Protein AF-A0A7C2A3A9-F1 (afdb_monomer)

Foldseek 3Di:
DVLVVVLVVLLVLLCVLLDAADPVLLPDQLLCVLVVNCPSPVVLSVLSPPPVLNVLSVQLNVLVVQLVVLVVVLVVLLVLLLVLLLLLLLLVLLLVLCVVLPPDDDPVCVVSNVVSNVSNVVSLVSSLVSLCCCQVVVSLVSSLVSVLSNLVSVLVSLLVSLCCCCVVPLPCLSSLSNSLSNCCRNPLVSLLVVLQVLLVVLVVVLVVLVVLLVVLVVLLCCLVVVCVVCVVPPVSCPSSNSSNSNSVSSNVSSVSSCQQSVSVVSSVLSVVLSVQSVVLVVCSVVLSSCSSVSVSVSSSVSSVSNSVSVVVVSVVSVVSSVSNSVVSVVVSVVSVVVVVVDDPD

Nearest PDB structures (foldseek):
  6v9z-assembly1_B  TM=2.449E-01  e=1.731E-01  Acetivibrio thermocellus ATCC 27405
  4ayw-assembly1_A-2  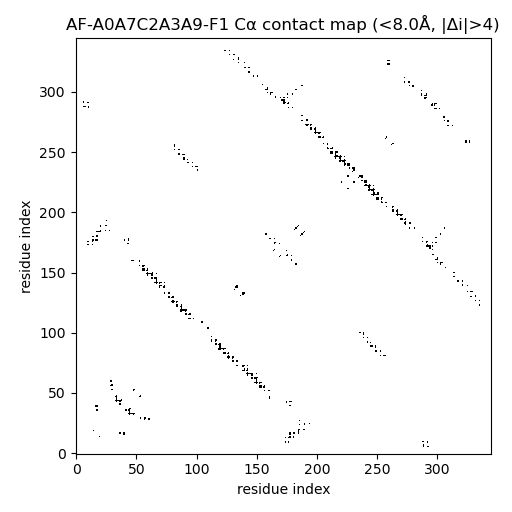TM=2.197E-01  e=5.396E-01  Homo sapiens
  6c0v-assembly1_A  TM=1.625E-01  e=9.858E+00  Homo sapiens

Mean predicted aligned error: 6.32 Å

Secondary structure (DSSP, 8-state):
-HHHHHHHHHHHHHHHHH----SSTTS--GGGHHHHTTTT-HHHHHHHT-HHHHHHHHHHHHHHHHHHHHHHHHHHHHHHHHHHHHHHHHHHHHHHHHHHS-SS--GGGGHHHHHHHHHHHHHHHHHHHHHHHHHHTTHHHHHHHHHHHHHHHHHHHHHHHHHHHHHH-TT-HHHHHHHHHHHIIIIIIHHHHHHHHHHHHHHHHHHHHHHHHHHHHHHHHHHHHHHHHHHHH-GGGGGGGHHHHHHHHHHHHHHHHHHHH-HHHHHHHHHHHHHHHHHHHHTHHHHHHHHHTT-HHHHHHHHHHHHHHHHHHHHHHHHHHHHHHHHHHHHHHHHHHHHH-----

Sequence (345 aa):
MNQETDHTALIKQAEEAIGFSTSSDYEIQPTKFAEHMATDAPTLSALLKNQALTETARRYERDDQRARDEQAQFKRLSSQATWAVFAATVSAASVALFSAGSKEVADGVQLIPLCLGIISLVGGAWAALVLNRLSGGRILERWMEARAAAESDRLGYFNRLVRLVNEEHPQDPQLQLLCLEFFRRYQLTIQQRYYEGRGEQHRHSFLKTIKLSSAAAFILALGSGGIAILGAFQADLLQYAVVGILGTALATVASRREELNQDERNSERYRRTANLLSHIRERHSEVQMAVATGEAAVLAQYVAAVHEQLSLEHRQWLSETEEMDETIKSLSASLKKIKQQKPRH

Structure (mmCIF, N/CA/C/O backbone):
data_AF-A0A7C2A3A9-F1
#
_entry.id   AF-A0A7C2A3A9-F1
#
loop_
_atom_site.group_PDB
_atom_site.id
_atom_site.type_symbol
_atom_site.label_atom_id
_atom_site.label_alt_id
_atom_site.label_comp_id
_atom_site.label_asym_id
_atom_site.label_entity_id
_atom_site.label_seq_id
_atom_site.pdbx_PDB_ins_code
_atom_site.Cartn_x
_atom_site.Cartn_y
_atom_site.Cartn_z
_atom_site.occupancy
_atom_site.B_iso_or_equiv
_atom_site.auth_seq_id
_atom_site.auth_comp_id
_atom_site.auth_asym_id
_atom_site.auth_atom_id
_atom_site.pdbx_PDB_model_num
ATOM 1 N N . MET A 1 1 ? -19.502 16.976 40.081 1.00 61.31 1 MET A N 1
ATOM 2 C CA . MET A 1 1 ? -18.108 16.790 40.543 1.00 61.31 1 MET A CA 1
ATOM 3 C C . MET A 1 1 ? -17.717 15.328 40.774 1.00 61.31 1 MET A C 1
ATOM 5 O O . MET A 1 1 ? -16.606 14.996 40.408 1.00 61.31 1 MET A O 1
ATOM 9 N N . ASN A 1 2 ? -18.572 14.435 41.305 1.00 66.81 2 ASN A N 1
ATOM 10 C CA . ASN A 1 2 ? -18.168 13.025 41.505 1.00 66.81 2 ASN A CA 1
ATOM 11 C C . ASN A 1 2 ? -18.217 12.144 40.237 1.00 66.81 2 ASN A C 1
ATOM 13 O O . ASN A 1 2 ? -17.369 11.276 40.104 1.00 66.81 2 ASN A O 1
ATOM 17 N N . GLN A 1 3 ? -19.149 12.372 39.301 1.00 69.69 3 GLN A N 1
ATOM 18 C CA . GLN A 1 3 ? -19.259 11.560 38.069 1.00 69.69 3 GLN A CA 1
ATOM 19 C C . GLN A 1 3 ? -18.156 11.866 37.042 1.00 69.69 3 GLN A C 1
ATOM 21 O O . GLN A 1 3 ? -17.595 10.962 36.444 1.00 69.69 3 GLN A O 1
ATOM 26 N N . GLU A 1 4 ? -17.777 13.132 36.876 1.00 71.38 4 GLU A N 1
ATOM 27 C CA . GLU A 1 4 ? -16.741 13.549 35.912 1.00 71.38 4 GLU A CA 1
ATOM 28 C C . GLU A 1 4 ? -15.344 12.991 36.252 1.00 71.38 4 GLU A C 1
ATOM 30 O O . GLU A 1 4 ? -14.582 12.586 35.369 1.00 71.38 4 GLU A O 1
ATOM 35 N N . THR A 1 5 ? -15.040 12.885 37.549 1.00 74.19 5 THR A N 1
ATOM 36 C CA . THR A 1 5 ? -13.821 12.236 38.054 1.00 74.19 5 THR A CA 1
ATOM 37 C C . THR A 1 5 ? -13.809 10.731 37.757 1.00 74.19 5 THR A C 1
ATOM 39 O O . THR A 1 5 ? -12.740 10.170 37.527 1.00 74.19 5 THR A O 1
ATOM 42 N N . ASP A 1 6 ? -14.981 10.091 37.713 1.00 88.56 6 ASP A N 1
ATOM 43 C CA . ASP A 1 6 ? -15.134 8.657 37.438 1.00 88.56 6 ASP A CA 1
ATOM 44 C C . ASP A 1 6 ? -14.876 8.342 35.952 1.00 88.56 6 ASP A C 1
ATOM 46 O O . ASP A 1 6 ? -14.046 7.497 35.622 1.00 88.56 6 ASP A O 1
ATOM 50 N N . HIS A 1 7 ? -15.459 9.123 35.032 1.00 95.00 7 HIS A N 1
ATOM 51 C CA . HIS A 1 7 ? -15.231 8.956 33.587 1.00 95.00 7 HIS A CA 1
ATOM 52 C C . HIS A 1 7 ? -13.758 9.132 33.192 1.00 95.00 7 HIS A C 1
ATOM 54 O O . HIS A 1 7 ? -13.220 8.350 32.409 1.00 95.00 7 HIS A O 1
ATOM 60 N N . THR A 1 8 ? -13.078 10.128 33.767 1.00 95.31 8 THR A N 1
ATOM 61 C CA . THR A 1 8 ? -11.650 10.369 33.498 1.00 95.31 8 THR A CA 1
ATOM 62 C C . THR A 1 8 ? -10.778 9.201 33.976 1.00 95.31 8 THR A C 1
ATOM 64 O O . THR A 1 8 ? -9.794 8.854 33.320 1.00 95.31 8 THR A O 1
ATOM 67 N N . ALA A 1 9 ? -11.139 8.567 35.097 1.00 96.25 9 ALA A N 1
ATOM 68 C CA . ALA A 1 9 ? -10.428 7.403 35.614 1.00 96.25 9 ALA A CA 1
ATOM 69 C C . ALA A 1 9 ? -10.590 6.176 34.701 1.00 96.25 9 ALA A C 1
ATOM 71 O O . ALA A 1 9 ? -9.592 5.516 34.409 1.00 96.25 9 ALA A O 1
ATOM 72 N N . LEU A 1 10 ? -11.804 5.920 34.193 1.00 96.56 10 LEU A N 1
ATOM 73 C CA . LEU A 1 10 ? -12.075 4.833 33.239 1.00 96.56 10 LEU A CA 1
ATOM 74 C C . LEU A 1 10 ? -11.260 4.992 31.947 1.00 96.56 10 LEU A C 1
ATOM 76 O O . LEU A 1 10 ? -10.611 4.047 31.495 1.00 96.56 10 LEU A O 1
ATOM 80 N N . ILE A 1 11 ? -11.242 6.208 31.383 1.00 97.88 11 ILE A N 1
ATOM 81 C CA . ILE A 1 11 ? -10.468 6.524 30.172 1.00 97.88 11 ILE A CA 1
ATOM 82 C C . ILE A 1 11 ? -8.986 6.231 30.405 1.00 97.88 11 ILE A C 1
ATOM 84 O O . ILE A 1 11 ? -8.383 5.465 29.653 1.00 97.88 11 ILE A O 1
ATOM 88 N N . LYS A 1 12 ? -8.415 6.776 31.484 1.00 97.50 12 LYS A N 1
ATOM 89 C CA . LYS A 1 12 ? -7.004 6.576 31.821 1.00 97.50 12 LYS A CA 1
ATOM 90 C C . LYS A 1 12 ? -6.668 5.097 32.032 1.00 97.50 12 LYS A C 1
ATOM 92 O O . LYS A 1 12 ? -5.640 4.630 31.554 1.00 97.50 12 LYS A O 1
ATOM 97 N N . GLN A 1 13 ? -7.541 4.346 32.703 1.00 97.31 13 GLN A N 1
ATOM 98 C CA . GLN A 1 13 ? -7.350 2.912 32.911 1.00 97.31 13 GLN A CA 1
ATOM 99 C C . GLN A 1 13 ? -7.324 2.144 31.583 1.00 97.31 13 GLN A C 1
ATOM 101 O O . GLN A 1 13 ? -6.490 1.257 31.408 1.00 97.31 13 GLN A O 1
ATOM 106 N N . ALA A 1 14 ? -8.212 2.473 30.641 1.00 97.88 14 ALA A N 1
ATOM 107 C CA . ALA A 1 14 ? -8.219 1.845 29.322 1.00 97.88 14 ALA A CA 1
ATOM 108 C C . ALA A 1 14 ? -6.962 2.197 28.505 1.00 97.88 14 ALA A C 1
ATOM 110 O O . ALA A 1 14 ? -6.382 1.320 27.860 1.00 97.88 14 ALA A O 1
ATOM 111 N N . GLU A 1 15 ? -6.509 3.452 28.565 1.00 97.62 15 GLU A N 1
ATOM 112 C CA . GLU A 1 15 ? -5.270 3.898 27.918 1.00 97.62 15 GLU A CA 1
ATOM 113 C C . GLU A 1 15 ? -4.041 3.171 28.468 1.00 97.62 15 GLU A C 1
ATOM 115 O O . GLU A 1 15 ? -3.197 2.723 27.694 1.00 97.62 15 GLU A O 1
ATOM 120 N N . GLU A 1 16 ? -3.945 3.026 29.791 1.00 97.25 16 GLU A N 1
ATOM 121 C CA . GLU A 1 16 ? -2.848 2.315 30.452 1.00 97.25 16 GLU A CA 1
ATOM 122 C C . GLU A 1 16 ? -2.870 0.817 30.129 1.00 97.25 16 GLU A C 1
ATOM 124 O O . GLU A 1 16 ? -1.825 0.250 29.812 1.00 97.25 16 GLU A O 1
ATOM 129 N N . ALA A 1 17 ? -4.054 0.196 30.129 1.00 97.44 17 ALA A N 1
ATOM 130 C CA . ALA A 1 17 ? -4.225 -1.225 29.831 1.00 97.44 17 ALA A CA 1
ATOM 131 C C . ALA A 1 17 ? -3.843 -1.586 28.386 1.00 97.44 17 ALA A C 1
ATOM 133 O O . ALA A 1 17 ? -3.235 -2.625 28.139 1.00 97.44 17 ALA A O 1
ATOM 134 N N . ILE A 1 18 ? -4.193 -0.743 27.408 1.00 97.62 18 ILE A N 1
ATOM 135 C CA . ILE A 1 18 ? -3.852 -0.993 25.999 1.00 97.62 18 ILE A CA 1
ATOM 136 C C . ILE A 1 18 ? -2.464 -0.456 25.643 1.00 97.62 18 ILE A C 1
ATOM 138 O O . ILE A 1 18 ? -1.780 -1.018 24.782 1.00 97.62 18 ILE A O 1
ATOM 142 N N . GLY A 1 19 ? -2.037 0.633 26.273 1.00 94.75 19 GLY A N 1
ATOM 143 C CA . GLY A 1 19 ? -0.743 1.265 26.078 1.00 94.75 19 GLY A CA 1
ATOM 144 C C . GLY A 1 19 ? -0.573 2.026 24.758 1.00 94.75 19 GLY A C 1
ATOM 145 O O . GLY A 1 19 ? -1.471 2.192 23.918 1.00 94.75 19 GLY A O 1
ATOM 146 N N . PHE A 1 20 ? 0.652 2.510 24.562 1.00 92.00 20 PHE A N 1
ATOM 147 C CA . PHE A 1 20 ? 1.047 3.247 23.367 1.00 92.00 20 PHE A CA 1
ATOM 148 C C . PHE A 1 20 ? 1.563 2.325 22.266 1.00 92.00 20 PHE A C 1
ATOM 150 O O . PHE A 1 20 ? 2.058 1.224 22.496 1.00 92.00 20 PHE A O 1
ATOM 157 N N . SER A 1 21 ? 1.474 2.822 21.037 1.00 88.00 21 SER A N 1
ATOM 158 C CA . SER A 1 21 ? 1.937 2.109 19.854 1.00 88.00 21 SER A CA 1
ATOM 159 C C . SER A 1 21 ? 3.462 1.962 19.834 1.00 88.00 21 SER A C 1
ATOM 161 O O . SER A 1 21 ? 4.176 2.972 19.851 1.00 88.00 21 SER A O 1
ATOM 163 N N . THR A 1 22 ? 3.953 0.734 19.704 1.00 89.06 22 THR A N 1
ATOM 164 C CA . THR A 1 22 ? 5.389 0.405 19.683 1.00 89.06 22 THR A CA 1
ATOM 165 C C . THR A 1 22 ? 5.949 0.341 18.258 1.00 89.06 22 THR A C 1
ATOM 167 O O . THR A 1 22 ? 5.217 0.543 17.284 1.00 89.06 22 THR A O 1
ATOM 170 N N . SER A 1 23 ? 7.256 0.101 18.113 1.00 81.88 23 SER A N 1
ATOM 171 C CA . SER A 1 23 ? 7.900 -0.094 16.808 1.00 81.88 23 SER A CA 1
ATOM 172 C C . SER A 1 23 ? 7.653 -1.474 16.202 1.00 81.88 23 SER A C 1
ATOM 174 O O . SER A 1 23 ? 7.856 -1.605 15.005 1.00 81.88 23 SER A O 1
ATOM 176 N N . SER A 1 24 ? 7.216 -2.477 16.974 1.00 82.88 24 SER A N 1
ATOM 177 C CA . SER A 1 24 ? 6.871 -3.818 16.476 1.00 82.88 24 SER A CA 1
ATOM 178 C C . SER A 1 24 ? 5.411 -3.942 16.045 1.00 82.88 24 SER A C 1
ATOM 180 O O . SER A 1 24 ? 5.060 -4.883 15.343 1.00 82.88 24 SER A O 1
ATOM 182 N N . ASP A 1 25 ? 4.566 -2.972 16.404 1.00 84.81 25 ASP A N 1
ATOM 183 C CA . ASP A 1 25 ? 3.131 -2.997 16.098 1.00 84.81 25 ASP A CA 1
ATOM 184 C C . ASP A 1 25 ? 2.838 -3.005 14.581 1.00 84.81 25 ASP A C 1
ATOM 186 O O . ASP A 1 25 ? 1.741 -3.371 14.181 1.00 84.81 25 ASP A O 1
ATOM 190 N N . TYR A 1 26 ? 3.795 -2.642 13.714 1.00 80.19 26 TYR A N 1
ATOM 191 C CA . TYR A 1 26 ? 3.602 -2.669 12.253 1.00 80.19 26 TYR A CA 1
ATOM 192 C C . TYR A 1 26 ? 3.312 -4.071 11.697 1.00 80.19 26 TYR A C 1
ATOM 194 O O . TYR A 1 26 ? 2.705 -4.192 10.630 1.00 80.19 26 TYR A O 1
ATOM 202 N N . GLU A 1 27 ? 3.734 -5.124 12.398 1.00 84.88 27 GLU A N 1
ATOM 203 C CA . GLU A 1 27 ? 3.415 -6.500 12.048 1.00 84.88 27 GLU A CA 1
ATOM 204 C C . GLU A 1 27 ? 2.108 -6.908 12.738 1.00 84.88 27 GLU A C 1
ATOM 206 O O . GLU A 1 27 ? 2.090 -7.521 13.804 1.00 84.88 27 GLU A O 1
ATOM 211 N N . ILE A 1 28 ? 0.984 -6.518 12.132 1.00 88.25 28 ILE A N 1
ATOM 212 C CA . ILE A 1 28 ? -0.350 -6.865 12.630 1.00 88.25 28 ILE A CA 1
ATOM 213 C C . ILE A 1 28 ? -0.516 -8.392 12.568 1.00 88.25 28 ILE A C 1
ATOM 215 O O . ILE A 1 28 ? -0.603 -8.960 11.482 1.00 88.25 28 ILE A O 1
ATOM 219 N N . GLN A 1 29 ? -0.596 -9.035 13.734 1.00 94.69 29 GLN A N 1
ATOM 220 C CA . GLN A 1 29 ? -0.853 -10.471 13.894 1.00 94.69 29 GLN A CA 1
ATOM 221 C C . GLN A 1 29 ? -2.059 -10.660 14.823 1.00 94.69 29 GLN A C 1
ATOM 223 O O . GLN A 1 29 ? -1.879 -10.878 16.029 1.00 94.69 29 GLN A O 1
ATOM 228 N N . PRO A 1 30 ? -3.303 -10.512 14.320 1.00 96.19 30 PRO A N 1
ATOM 229 C CA . PRO A 1 30 ? -4.466 -10.470 15.186 1.00 96.19 30 PRO A CA 1
ATOM 230 C C . PRO A 1 30 ? -4.725 -11.773 15.938 1.00 96.19 30 PRO A C 1
ATOM 232 O O . PRO A 1 30 ? -5.352 -11.749 16.995 1.00 96.19 30 PRO A O 1
ATOM 235 N N . THR A 1 31 ? -4.172 -12.894 15.467 1.00 97.56 31 THR A N 1
ATOM 236 C CA . THR A 1 31 ? -4.220 -14.175 16.186 1.00 97.56 31 THR A CA 1
ATOM 237 C C . THR A 1 31 ? -3.516 -14.134 17.544 1.00 97.56 31 THR A C 1
ATOM 239 O O . THR A 1 31 ? -3.873 -14.908 18.431 1.00 97.56 31 THR A O 1
ATOM 242 N N . LYS A 1 32 ? -2.567 -13.210 17.744 1.00 96.88 32 LYS A N 1
ATOM 243 C CA . LYS A 1 32 ? -1.818 -13.045 19.001 1.00 96.88 32 LYS A CA 1
ATOM 244 C C . LYS A 1 32 ? -2.396 -11.984 19.931 1.00 96.88 32 LYS A C 1
ATOM 246 O O . LYS A 1 32 ? -1.993 -11.901 21.088 1.00 96.88 32 LYS A O 1
ATOM 251 N N . PHE A 1 33 ? -3.351 -11.174 19.470 1.00 96.44 33 PHE A N 1
ATOM 252 C CA . PHE A 1 33 ? -3.873 -10.068 20.275 1.00 96.44 33 PHE A CA 1
ATOM 253 C C . PHE A 1 33 ? -4.519 -10.535 21.579 1.00 96.44 33 PHE A C 1
ATOM 255 O O . PHE A 1 33 ? -4.306 -9.912 22.613 1.00 96.44 33 PHE A O 1
ATOM 262 N N . ALA A 1 34 ? -5.243 -11.656 21.570 1.00 97.44 34 ALA A N 1
ATOM 263 C CA . ALA A 1 34 ? -5.824 -12.199 22.794 1.00 97.44 34 ALA A CA 1
ATOM 264 C C . ALA A 1 34 ? -4.758 -12.541 23.850 1.00 97.44 34 ALA A C 1
ATOM 266 O O . ALA A 1 34 ? -4.961 -12.268 25.031 1.00 97.44 34 ALA A O 1
ATOM 267 N N . GLU A 1 35 ? -3.628 -13.118 23.438 1.00 97.19 35 GLU A N 1
ATOM 268 C CA . GLU A 1 35 ? -2.514 -13.447 24.333 1.00 97.19 35 GLU A CA 1
ATOM 269 C C . GLU A 1 35 ? -1.845 -12.178 24.866 1.00 97.19 35 GLU A C 1
ATOM 271 O O . GLU A 1 35 ? -1.674 -12.041 26.074 1.00 97.19 35 GLU A O 1
ATOM 276 N N . HIS A 1 36 ? -1.565 -11.208 23.990 1.00 95.12 36 HIS A N 1
ATOM 277 C CA . HIS A 1 36 ? -0.959 -9.935 24.385 1.00 95.12 36 HIS A CA 1
ATOM 278 C C . HIS A 1 36 ? -1.819 -9.136 25.374 1.00 95.12 36 HIS A C 1
ATOM 280 O O . HIS A 1 36 ? -1.276 -8.412 26.197 1.00 95.12 36 HIS A O 1
ATOM 286 N N . MET A 1 37 ? -3.148 -9.254 25.299 1.00 96.75 37 MET A N 1
ATOM 287 C CA . MET A 1 37 ? -4.078 -8.530 26.176 1.00 96.75 37 MET A CA 1
ATOM 288 C C . MET A 1 37 ? -4.431 -9.302 27.460 1.00 96.75 37 MET A C 1
ATOM 290 O O . MET A 1 37 ? -5.213 -8.808 28.266 1.00 96.75 37 MET A O 1
ATOM 294 N N . ALA A 1 38 ? -3.919 -10.523 27.658 1.00 97.44 38 ALA A N 1
ATOM 295 C CA . ALA A 1 38 ? -4.384 -11.412 28.726 1.00 97.44 38 ALA A CA 1
ATOM 296 C C . ALA A 1 38 ? -4.139 -10.863 30.142 1.00 97.44 38 ALA A C 1
ATOM 298 O O . ALA A 1 38 ? -4.966 -11.085 31.025 1.00 97.44 38 ALA A O 1
ATOM 299 N N . THR A 1 39 ? -3.024 -10.158 30.344 1.00 97.19 39 THR A N 1
ATOM 300 C CA . THR A 1 39 ? -2.647 -9.587 31.646 1.00 97.19 39 THR A CA 1
ATOM 301 C C . THR A 1 39 ? -3.327 -8.244 31.887 1.00 97.19 39 THR A C 1
ATOM 303 O O . THR A 1 39 ? -3.944 -8.049 32.930 1.00 97.19 39 THR A O 1
ATOM 306 N N . ASP A 1 40 ? -3.242 -7.339 30.911 1.00 97.00 40 ASP A N 1
ATOM 307 C CA . ASP A 1 40 ? -3.583 -5.927 31.113 1.00 97.00 40 ASP A CA 1
ATOM 308 C C . ASP A 1 40 ? -5.059 -5.618 30.804 1.00 97.00 40 ASP A C 1
ATOM 310 O O . ASP A 1 40 ? -5.645 -4.712 31.393 1.00 97.00 40 ASP A O 1
ATOM 314 N N . ALA A 1 41 ? -5.697 -6.400 29.923 1.00 97.88 41 ALA A N 1
ATOM 315 C CA . ALA A 1 41 ? -7.095 -6.233 29.520 1.00 97.88 41 ALA A CA 1
ATOM 316 C C . ALA A 1 41 ? -7.818 -7.595 29.383 1.00 97.88 41 ALA A C 1
ATOM 318 O O . ALA A 1 41 ? -8.250 -7.971 28.286 1.00 97.88 41 ALA A O 1
ATOM 319 N N . PRO A 1 42 ? -7.981 -8.365 30.479 1.00 98.00 42 PRO A N 1
ATOM 320 C CA . PRO A 1 42 ? -8.471 -9.747 30.434 1.00 98.00 42 PRO A CA 1
ATOM 321 C C . PRO A 1 42 ? -9.893 -9.891 29.868 1.00 98.00 42 PRO A C 1
ATOM 323 O O . PRO A 1 42 ? -10.188 -10.881 29.197 1.00 98.00 42 PRO A O 1
ATOM 326 N N . THR A 1 43 ? -10.771 -8.907 30.088 1.00 97.88 43 THR A N 1
ATOM 327 C CA . THR A 1 43 ? -12.134 -8.888 29.526 1.00 97.88 43 THR A CA 1
ATOM 328 C C . THR A 1 43 ? -12.112 -8.752 28.005 1.00 97.88 43 THR A C 1
ATOM 330 O O . THR A 1 43 ? -12.755 -9.531 27.302 1.00 97.88 43 THR A O 1
ATOM 333 N N . LEU A 1 44 ? -11.293 -7.835 27.480 1.00 98.31 44 LEU A N 1
ATOM 334 C CA . LEU A 1 44 ? -11.062 -7.711 26.044 1.00 98.31 44 LEU A CA 1
ATOM 335 C C . LEU A 1 44 ? -10.389 -8.974 25.488 1.00 98.31 44 LEU A C 1
ATOM 337 O O . LEU A 1 44 ? -10.836 -9.501 24.476 1.00 98.31 44 LEU A O 1
ATOM 341 N N . SER A 1 45 ? -9.366 -9.512 26.161 1.00 98.25 45 SER A N 1
ATOM 342 C CA . SER A 1 45 ? -8.705 -10.770 25.776 1.00 98.25 45 SER A CA 1
ATOM 343 C C . SER A 1 45 ? -9.703 -11.920 25.609 1.00 98.25 45 SER A C 1
ATOM 345 O O . SER A 1 45 ? -9.632 -12.657 24.624 1.00 98.25 45 SER A O 1
ATOM 347 N N . ALA A 1 46 ? -10.664 -12.057 26.529 1.00 98.06 46 ALA A N 1
ATOM 348 C CA . ALA A 1 46 ? -11.716 -13.063 26.433 1.00 98.06 46 ALA A CA 1
ATOM 349 C C . ALA A 1 46 ? -12.590 -12.871 25.181 1.00 98.06 46 ALA A C 1
ATOM 351 O O . ALA A 1 46 ? -12.840 -13.846 24.471 1.00 98.06 46 ALA A O 1
ATOM 352 N N . LEU A 1 47 ? -12.976 -11.632 24.850 1.00 97.62 47 LEU A N 1
ATOM 353 C CA . LEU A 1 47 ? -13.702 -11.334 23.609 1.00 97.62 47 LEU A CA 1
ATOM 354 C C . LEU A 1 47 ? -12.877 -11.631 22.357 1.00 97.62 47 LEU A C 1
ATOM 356 O O . LEU A 1 47 ? -13.397 -12.197 21.398 1.00 97.62 47 LEU A O 1
ATOM 360 N N . LEU A 1 48 ? -11.584 -11.303 22.357 1.00 98.12 48 LEU A N 1
ATOM 361 C CA . LEU A 1 48 ? -10.693 -11.556 21.221 1.00 98.12 48 LEU A CA 1
ATOM 362 C C . LEU A 1 48 ? -10.530 -13.058 20.918 1.00 98.12 48 LEU A C 1
ATOM 364 O O . LEU A 1 48 ? -10.238 -13.421 19.779 1.00 98.12 48 LEU A O 1
ATOM 368 N N . LYS A 1 49 ? -10.785 -13.940 21.896 1.00 98.06 49 LYS A N 1
ATOM 369 C CA . LYS A 1 49 ? -10.836 -15.404 21.709 1.00 98.06 49 LYS A CA 1
ATOM 370 C C . LYS A 1 49 ? -12.120 -15.891 21.032 1.00 98.06 49 LYS A C 1
ATOM 372 O O . LYS A 1 49 ? -12.237 -17.086 20.763 1.00 98.06 49 LYS A O 1
ATOM 377 N N . ASN A 1 50 ? -13.077 -15.008 20.734 1.00 97.75 50 ASN A N 1
ATOM 378 C CA . ASN A 1 50 ? -14.266 -15.361 19.966 1.00 97.75 50 ASN A CA 1
ATOM 379 C C . ASN A 1 50 ? -13.856 -16.063 18.660 1.00 97.75 50 ASN A C 1
ATOM 381 O O . ASN A 1 50 ? -13.008 -15.574 17.903 1.00 97.75 50 ASN A O 1
ATOM 385 N N . GLN A 1 51 ? -14.468 -17.217 18.385 1.00 97.50 51 GLN A N 1
ATOM 386 C CA . GLN A 1 51 ? -14.097 -18.056 17.243 1.00 97.50 51 GLN A CA 1
ATOM 387 C C . GLN A 1 51 ? -14.204 -17.292 15.919 1.00 97.50 51 GLN A C 1
ATOM 389 O O . GLN A 1 51 ? -13.355 -17.436 15.045 1.00 97.50 51 GLN A O 1
ATOM 394 N N . ALA A 1 52 ? -15.211 -16.434 15.770 1.00 95.31 52 ALA A N 1
ATOM 395 C CA . ALA A 1 52 ? -15.426 -15.710 14.530 1.00 95.31 52 ALA A CA 1
ATOM 396 C C . ALA A 1 52 ? -14.401 -14.582 14.308 1.00 95.31 52 ALA A C 1
ATOM 398 O O . ALA A 1 52 ? -14.030 -14.309 13.161 1.00 95.31 52 ALA A O 1
ATOM 399 N N . LEU A 1 53 ? -13.915 -13.950 15.385 1.00 97.50 53 LEU A N 1
ATOM 400 C CA . LEU A 1 53 ? -12.771 -13.032 15.327 1.00 97.50 53 LEU A CA 1
ATOM 401 C C . LEU A 1 53 ? -11.483 -13.788 14.995 1.00 97.50 53 LEU A C 1
ATOM 403 O O . LEU A 1 53 ? -10.768 -13.384 14.082 1.00 97.50 53 LEU A O 1
ATOM 407 N N . THR A 1 54 ? -11.243 -14.923 15.655 1.00 98.06 54 THR A N 1
ATOM 408 C CA . THR A 1 54 ? -10.062 -15.773 15.427 1.00 98.06 54 THR A CA 1
ATOM 409 C C . THR A 1 54 ? -9.977 -16.261 13.979 1.00 98.06 54 THR A C 1
ATOM 411 O O . THR A 1 54 ? -8.922 -16.185 13.353 1.00 98.06 54 THR A O 1
ATOM 414 N N . GLU A 1 55 ? -11.088 -16.719 13.399 1.00 97.38 55 GLU A N 1
ATOM 415 C CA . GLU A 1 55 ? -11.113 -17.141 11.995 1.00 97.38 55 GLU A CA 1
ATOM 416 C C . GLU A 1 55 ? -10.892 -15.969 11.032 1.00 97.38 55 GLU A C 1
ATOM 418 O O . GLU A 1 55 ? -10.217 -16.123 10.017 1.00 97.38 55 GLU A O 1
ATOM 423 N N . THR A 1 56 ? -11.409 -14.780 11.350 1.00 96.69 56 THR A N 1
ATOM 424 C CA . THR A 1 56 ? -11.166 -13.577 10.536 1.00 96.69 56 THR A CA 1
ATOM 425 C C . THR A 1 56 ? -9.704 -13.131 10.619 1.00 96.69 56 THR A C 1
ATOM 427 O O . THR A 1 56 ? -9.106 -12.824 9.593 1.00 96.69 56 THR A O 1
ATOM 430 N N . ALA A 1 57 ? -9.095 -13.203 11.805 1.00 97.81 57 ALA A N 1
ATOM 431 C CA . ALA A 1 57 ? -7.671 -12.957 12.015 1.00 97.81 57 ALA A CA 1
ATOM 432 C C . ALA A 1 57 ? -6.788 -13.897 11.179 1.00 97.81 57 ALA A C 1
ATOM 434 O O . ALA A 1 57 ? -5.878 -13.443 10.490 1.00 97.81 57 ALA A O 1
ATOM 435 N N . ARG A 1 58 ? -7.089 -15.203 11.185 1.00 98.31 58 ARG A N 1
ATOM 436 C CA . ARG A 1 58 ? -6.351 -16.205 10.396 1.00 98.31 58 ARG A CA 1
ATOM 437 C C . ARG A 1 58 ? -6.455 -15.960 8.894 1.00 98.31 58 ARG A C 1
ATOM 439 O O . ARG A 1 58 ? -5.462 -16.117 8.185 1.00 98.31 58 ARG A O 1
ATOM 446 N N . ARG A 1 59 ? -7.646 -15.601 8.394 1.00 97.62 59 ARG A N 1
ATOM 447 C CA . ARG A 1 59 ? -7.812 -15.263 6.972 1.00 97.62 59 ARG A CA 1
ATOM 448 C C . ARG A 1 59 ? -7.014 -14.017 6.603 1.00 97.62 59 ARG A C 1
ATOM 450 O O . ARG A 1 59 ? -6.244 -14.089 5.652 1.00 97.62 59 ARG A O 1
ATOM 457 N N . TYR A 1 60 ? -7.104 -12.960 7.416 1.00 97.44 60 TYR A N 1
ATOM 458 C CA . TYR A 1 60 ? -6.301 -11.751 7.245 1.00 97.44 60 TYR A CA 1
ATOM 459 C C . TYR A 1 60 ? -4.803 -12.063 7.142 1.00 97.44 60 TYR A C 1
ATOM 461 O O . TYR A 1 60 ? -4.172 -11.672 6.166 1.00 97.44 60 TYR A O 1
ATOM 469 N N . GLU A 1 61 ? -4.230 -12.789 8.107 1.00 97.75 61 GLU A N 1
ATOM 470 C CA . GLU A 1 61 ? -2.787 -13.072 8.131 1.00 97.75 61 GLU A CA 1
ATOM 471 C C . GLU A 1 61 ? -2.334 -13.880 6.907 1.00 97.75 61 GLU A C 1
ATOM 473 O O . GLU A 1 61 ? -1.298 -13.584 6.307 1.00 97.75 61 GLU A O 1
ATOM 478 N N . ARG A 1 62 ? -3.131 -14.873 6.492 1.00 97.75 62 ARG A N 1
ATOM 479 C CA . ARG A 1 62 ? -2.859 -15.664 5.286 1.00 97.75 62 ARG A CA 1
ATOM 480 C C . ARG A 1 62 ? -2.909 -14.802 4.025 1.00 97.75 62 ARG A C 1
ATOM 482 O O . ARG A 1 62 ? -2.032 -14.919 3.167 1.00 97.75 62 ARG A O 1
ATOM 489 N N . ASP A 1 63 ? -3.937 -13.972 3.892 1.00 96.38 63 ASP A N 1
ATOM 490 C CA . ASP A 1 63 ? -4.160 -13.186 2.683 1.00 96.38 63 ASP A CA 1
ATOM 491 C C . ASP A 1 63 ? -3.177 -12.000 2.606 1.00 96.38 63 ASP A C 1
ATOM 493 O O . ASP A 1 63 ? -2.691 -11.687 1.519 1.00 96.38 63 ASP A O 1
ATOM 497 N N . ASP A 1 64 ? -2.764 -11.424 3.744 1.00 96.69 64 ASP A N 1
ATOM 498 C CA . ASP A 1 64 ? -1.688 -10.422 3.807 1.00 96.69 64 ASP A CA 1
ATOM 499 C C . ASP A 1 64 ? -0.335 -11.029 3.415 1.00 96.69 64 ASP A C 1
ATOM 501 O O . ASP A 1 64 ? 0.391 -10.443 2.608 1.00 96.69 64 ASP A O 1
ATOM 505 N N . GLN A 1 65 ? -0.014 -12.236 3.897 1.00 96.62 65 GLN A N 1
ATOM 506 C CA . GLN A 1 65 ? 1.202 -12.936 3.481 1.00 96.62 65 GLN A CA 1
ATOM 507 C C . GLN A 1 65 ? 1.201 -13.199 1.968 1.00 96.62 65 GLN A C 1
ATOM 509 O O . GLN A 1 65 ? 2.172 -12.873 1.280 1.00 96.62 65 GLN A O 1
ATOM 514 N N . ARG A 1 66 ? 0.082 -13.693 1.422 1.00 97.31 66 ARG A N 1
ATOM 515 C CA . ARG A 1 66 ? -0.080 -13.887 -0.025 1.00 97.31 66 ARG A CA 1
ATOM 516 C C . ARG A 1 66 ? 0.096 -12.577 -0.798 1.00 97.31 66 ARG A C 1
ATOM 518 O O . ARG A 1 66 ? 0.766 -12.565 -1.831 1.00 97.31 66 ARG A O 1
ATOM 525 N N . ALA A 1 67 ? -0.466 -11.474 -0.305 1.00 95.50 67 ALA A N 1
ATOM 526 C CA . ALA A 1 67 ? -0.319 -10.163 -0.928 1.00 95.50 67 ALA A CA 1
ATOM 527 C C . ALA A 1 67 ? 1.148 -9.702 -0.957 1.00 95.50 67 ALA A C 1
ATOM 529 O O . ALA A 1 67 ? 1.596 -9.167 -1.973 1.00 95.50 67 ALA A O 1
ATOM 530 N N . ARG A 1 68 ? 1.916 -9.934 0.117 1.00 95.56 68 ARG A N 1
ATOM 531 C CA . ARG A 1 68 ? 3.357 -9.619 0.170 1.00 95.56 68 ARG A CA 1
ATOM 532 C C . ARG A 1 68 ? 4.161 -10.452 -0.827 1.00 95.56 68 ARG A C 1
ATOM 534 O O . ARG A 1 68 ? 5.018 -9.901 -1.523 1.00 95.56 68 ARG A O 1
ATOM 541 N N . ASP A 1 69 ? 3.867 -11.744 -0.931 1.00 96.62 69 ASP A N 1
ATOM 542 C CA . ASP A 1 69 ? 4.565 -12.656 -1.841 1.00 96.62 69 ASP A CA 1
ATOM 543 C C . ASP A 1 69 ? 4.321 -12.289 -3.315 1.00 96.62 69 ASP A C 1
ATOM 545 O O . ASP A 1 69 ? 5.271 -12.164 -4.099 1.00 96.62 69 ASP A O 1
ATOM 549 N N . GLU A 1 70 ? 3.064 -12.030 -3.690 1.00 95.81 70 GLU A N 1
ATOM 550 C CA . GLU A 1 70 ? 2.702 -11.592 -5.046 1.00 95.81 70 GLU A CA 1
ATOM 551 C C . GLU A 1 70 ? 3.271 -10.194 -5.354 1.00 95.81 70 GLU A C 1
ATOM 553 O O . GLU A 1 70 ? 3.799 -9.967 -6.447 1.00 95.81 70 GLU A O 1
ATOM 558 N N . GLN A 1 71 ? 3.286 -9.272 -4.379 1.00 94.12 71 GLN A N 1
ATOM 559 C CA . GLN A 1 71 ? 3.938 -7.966 -4.534 1.00 94.12 71 GLN A CA 1
ATOM 560 C C . GLN A 1 71 ? 5.434 -8.107 -4.830 1.00 94.12 71 GLN A C 1
ATOM 562 O O . GLN A 1 71 ? 5.964 -7.450 -5.734 1.00 94.12 71 GLN A O 1
ATOM 567 N N . ALA A 1 72 ? 6.139 -8.926 -4.047 1.00 95.19 72 ALA A N 1
ATOM 568 C CA . ALA A 1 72 ? 7.569 -9.148 -4.213 1.00 95.19 72 ALA A CA 1
ATOM 569 C C . ALA A 1 72 ? 7.866 -9.767 -5.585 1.00 95.19 72 ALA A C 1
ATOM 571 O O . ALA A 1 72 ? 8.797 -9.340 -6.280 1.00 95.19 72 ALA A O 1
ATOM 572 N N . GLN A 1 73 ? 7.038 -10.726 -6.012 1.00 95.44 73 GLN A N 1
ATOM 573 C CA . GLN A 1 73 ? 7.133 -11.326 -7.336 1.00 95.44 73 GLN A CA 1
ATOM 574 C C . GLN A 1 73 ? 6.916 -10.288 -8.448 1.00 95.44 73 GLN A C 1
ATOM 576 O O . GLN A 1 73 ? 7.751 -10.207 -9.356 1.00 95.44 73 GLN A O 1
ATOM 581 N N . PHE A 1 74 ? 5.862 -9.471 -8.360 1.00 93.06 74 PHE A N 1
ATOM 582 C CA . PHE A 1 74 ? 5.563 -8.415 -9.330 1.00 93.06 74 PHE A CA 1
ATOM 583 C C . PHE A 1 74 ? 6.712 -7.408 -9.447 1.00 93.06 74 PHE A C 1
ATOM 585 O O . PHE A 1 74 ? 7.235 -7.195 -10.541 1.00 93.06 74 PHE A O 1
ATOM 592 N N . LYS A 1 75 ? 7.176 -6.842 -8.323 1.00 90.69 75 LYS A N 1
ATOM 593 C CA . LYS A 1 75 ? 8.262 -5.844 -8.306 1.00 90.69 75 LYS A CA 1
ATOM 594 C C . LYS A 1 75 ? 9.554 -6.386 -8.906 1.00 90.69 75 LYS A C 1
ATOM 596 O O . LYS A 1 75 ? 10.215 -5.696 -9.684 1.00 90.69 75 LYS A O 1
ATOM 601 N N . ARG A 1 76 ? 9.908 -7.633 -8.579 1.00 93.94 76 ARG A N 1
ATOM 602 C CA . ARG A 1 76 ? 11.101 -8.286 -9.129 1.00 93.94 76 ARG A CA 1
ATOM 603 C C . ARG A 1 76 ? 11.004 -8.434 -10.647 1.00 93.94 76 ARG A C 1
ATOM 605 O O . ARG A 1 76 ? 11.939 -8.054 -11.346 1.00 93.94 76 ARG A O 1
ATOM 612 N N . LEU A 1 77 ? 9.892 -8.966 -11.153 1.00 92.81 77 LEU A N 1
ATOM 613 C CA . LEU A 1 77 ? 9.700 -9.186 -12.589 1.00 92.81 77 LEU A CA 1
ATOM 614 C C . LEU A 1 77 ? 9.599 -7.861 -13.360 1.00 92.81 77 LEU A C 1
ATOM 616 O O . LEU A 1 77 ? 10.226 -7.713 -14.404 1.00 92.81 77 LEU A O 1
ATOM 620 N N . SER A 1 78 ? 8.886 -6.873 -12.822 1.00 88.94 78 SER A N 1
ATOM 621 C CA . SER A 1 78 ? 8.766 -5.536 -13.416 1.00 88.94 78 SER A CA 1
ATOM 622 C C . SER A 1 78 ? 10.128 -4.832 -13.540 1.00 88.94 78 SER A C 1
ATOM 624 O O . SER A 1 78 ? 10.487 -4.316 -14.604 1.00 88.94 78 SER A O 1
ATOM 626 N N . SER A 1 79 ? 10.958 -4.911 -12.492 1.00 88.44 79 SER A N 1
ATOM 627 C CA . SER A 1 79 ? 12.333 -4.395 -12.516 1.00 88.44 79 SER A CA 1
ATOM 628 C C . SER A 1 79 ? 13.202 -5.113 -13.556 1.00 88.44 79 SER A C 1
ATOM 630 O O . SER A 1 79 ? 13.883 -4.466 -14.353 1.00 88.44 79 SER A O 1
ATOM 632 N N . GLN A 1 80 ? 13.132 -6.449 -13.611 1.00 91.62 80 GLN A N 1
ATOM 633 C CA . GLN A 1 80 ? 13.860 -7.246 -14.605 1.00 91.62 80 GLN A CA 1
ATOM 634 C C . GLN A 1 80 ? 13.464 -6.884 -16.041 1.00 91.62 80 GLN A C 1
ATOM 636 O O . GLN A 1 80 ? 14.344 -6.719 -16.884 1.00 91.62 80 GLN A O 1
ATOM 641 N N . ALA A 1 81 ? 12.166 -6.725 -16.322 1.00 88.69 81 ALA A N 1
ATOM 642 C CA . ALA A 1 81 ? 11.682 -6.320 -17.639 1.00 88.69 81 ALA A CA 1
ATOM 643 C C . ALA A 1 81 ? 12.202 -4.929 -18.026 1.00 88.69 81 ALA A C 1
ATOM 645 O O . ALA A 1 81 ? 12.733 -4.758 -19.121 1.00 88.69 81 ALA A O 1
ATOM 646 N N . THR A 1 82 ? 12.113 -3.959 -17.114 1.00 85.69 82 THR A N 1
ATOM 647 C CA . THR A 1 82 ? 12.556 -2.576 -17.355 1.00 85.69 82 THR A CA 1
ATOM 648 C C . THR A 1 82 ? 14.037 -2.517 -17.734 1.00 85.69 82 THR A C 1
ATOM 650 O O . THR A 1 82 ? 14.399 -1.923 -18.751 1.00 85.69 82 THR A O 1
ATOM 653 N N . TRP A 1 83 ? 14.901 -3.186 -16.965 1.00 87.31 83 TRP A N 1
ATOM 654 C CA . TRP A 1 83 ? 16.341 -3.204 -17.239 1.00 87.31 83 TRP A CA 1
ATOM 655 C C . TRP A 1 83 ? 16.706 -3.976 -18.507 1.00 87.31 83 TRP A C 1
ATOM 657 O O . TRP A 1 83 ? 17.616 -3.571 -19.228 1.00 87.31 83 TRP A O 1
ATOM 667 N N . ALA A 1 84 ? 15.981 -5.050 -18.817 1.00 89.38 84 ALA A N 1
ATOM 668 C CA . ALA A 1 84 ? 16.196 -5.814 -20.039 1.00 89.38 84 ALA A CA 1
ATOM 669 C C . ALA A 1 84 ? 15.830 -5.008 -21.295 1.00 89.38 84 ALA A C 1
ATOM 671 O O . ALA A 1 84 ? 16.600 -4.992 -22.256 1.00 89.38 84 ALA A O 1
ATOM 672 N N . VAL A 1 85 ? 14.706 -4.279 -21.268 1.00 84.75 85 VAL A N 1
ATOM 673 C CA . VAL A 1 85 ? 14.309 -3.363 -22.353 1.00 84.75 85 VAL A CA 1
ATOM 674 C C . VAL A 1 85 ? 15.342 -2.254 -22.529 1.00 84.75 85 VAL A C 1
ATOM 676 O O . VAL A 1 85 ? 15.734 -1.960 -23.660 1.00 84.75 85 VAL A O 1
ATOM 679 N N . PHE A 1 86 ? 15.822 -1.669 -21.430 1.00 86.88 86 PHE A N 1
ATOM 680 C CA . PHE A 1 86 ? 16.869 -0.651 -21.474 1.00 86.88 86 PHE A CA 1
ATOM 681 C C . PHE A 1 86 ? 18.150 -1.177 -22.132 1.00 86.88 86 PHE A C 1
ATOM 683 O O . PHE A 1 86 ? 18.604 -0.612 -23.126 1.00 86.88 86 PHE A O 1
ATOM 690 N N . ALA A 1 87 ? 18.691 -2.293 -21.630 1.00 88.00 87 ALA A N 1
ATOM 691 C CA . ALA A 1 87 ? 19.911 -2.899 -22.160 1.00 88.00 87 ALA A CA 1
ATOM 692 C C . ALA A 1 87 ? 19.769 -3.260 -23.644 1.00 88.00 87 ALA A C 1
ATOM 694 O O . ALA A 1 87 ? 20.690 -3.028 -24.430 1.00 88.00 87 ALA A O 1
ATOM 695 N N . ALA A 1 88 ? 18.603 -3.774 -24.045 1.00 86.38 88 ALA A N 1
ATOM 696 C CA . ALA A 1 88 ? 18.343 -4.132 -25.429 1.00 86.38 88 ALA A CA 1
ATOM 697 C C . ALA A 1 88 ? 18.285 -2.915 -26.360 1.00 86.38 88 ALA A C 1
ATOM 699 O O . ALA A 1 88 ? 18.853 -2.956 -27.454 1.00 86.38 88 ALA A O 1
ATOM 700 N N . THR A 1 89 ? 17.639 -1.837 -25.905 1.00 83.94 89 THR A N 1
ATOM 701 C CA . THR A 1 89 ? 17.478 -0.581 -26.652 1.00 83.94 89 THR A CA 1
ATOM 702 C C . THR A 1 89 ? 18.816 0.123 -26.842 1.00 83.94 89 THR A C 1
ATOM 704 O O . THR A 1 89 ? 19.167 0.479 -27.964 1.00 83.94 89 THR A O 1
ATOM 707 N N . VAL A 1 90 ? 19.594 0.272 -25.764 1.00 87.19 90 VAL A N 1
ATOM 708 C CA . VAL A 1 90 ? 20.926 0.888 -25.821 1.00 87.19 90 VAL A CA 1
ATOM 709 C C . VAL A 1 90 ? 21.847 0.088 -26.737 1.00 87.19 90 VAL A C 1
ATOM 711 O O . VAL A 1 90 ? 22.491 0.660 -27.610 1.00 87.19 90 VAL A O 1
ATOM 714 N N . SER A 1 91 ? 21.852 -1.240 -26.604 1.00 86.88 91 SER A N 1
ATOM 715 C CA . SER A 1 91 ? 22.717 -2.095 -27.423 1.00 86.88 91 SER A CA 1
ATOM 716 C C . SER A 1 91 ? 22.329 -2.058 -28.906 1.00 86.88 91 SER A C 1
ATOM 718 O O . SER A 1 91 ? 23.208 -1.949 -29.756 1.00 86.88 91 SER A O 1
ATOM 720 N N . ALA A 1 92 ? 21.028 -2.075 -29.230 1.00 82.75 92 ALA A N 1
ATOM 721 C CA . ALA A 1 92 ? 20.541 -1.940 -30.609 1.00 82.75 92 ALA A CA 1
ATOM 722 C C . ALA A 1 92 ? 20.960 -0.605 -31.237 1.00 82.75 92 ALA A C 1
ATOM 724 O O . ALA A 1 92 ? 21.442 -0.571 -32.370 1.00 82.75 92 ALA A O 1
ATOM 725 N N . ALA A 1 93 ? 20.806 0.487 -30.485 1.00 82.62 93 ALA A N 1
ATOM 726 C CA . ALA A 1 93 ? 21.221 1.812 -30.916 1.00 82.62 93 ALA A CA 1
ATOM 727 C C . ALA A 1 93 ? 22.722 1.855 -31.216 1.00 82.62 93 ALA A C 1
ATOM 729 O O . ALA A 1 93 ? 23.123 2.296 -32.292 1.00 82.62 93 ALA A O 1
ATOM 730 N N . SER A 1 94 ? 23.547 1.336 -30.303 1.00 83.75 94 SER A N 1
ATOM 731 C CA . SER A 1 94 ? 24.995 1.273 -30.488 1.00 83.75 94 SER A CA 1
ATOM 732 C C . SER A 1 94 ? 25.385 0.477 -31.738 1.00 83.75 94 SER A C 1
ATOM 734 O O . SER A 1 94 ? 26.230 0.945 -32.495 1.00 83.75 94 SER A O 1
ATOM 736 N N . VAL A 1 95 ? 24.747 -0.668 -32.019 1.00 84.44 95 VAL A N 1
ATOM 737 C CA . VAL A 1 95 ? 24.999 -1.444 -33.254 1.00 84.44 95 VAL A CA 1
ATOM 738 C C . VAL A 1 95 ? 24.698 -0.631 -34.515 1.00 84.44 95 VAL A C 1
ATOM 740 O O . VAL A 1 95 ? 25.501 -0.638 -35.451 1.00 84.44 95 VAL A O 1
ATOM 743 N N . ALA A 1 96 ? 23.568 0.083 -34.551 1.00 78.25 96 ALA A N 1
ATOM 744 C CA . ALA A 1 96 ? 23.184 0.891 -35.711 1.00 78.25 96 ALA A CA 1
ATOM 745 C C . ALA A 1 96 ? 24.224 1.982 -36.016 1.00 78.25 96 ALA A C 1
ATOM 747 O O . ALA A 1 96 ? 24.556 2.231 -37.173 1.00 78.25 96 ALA A O 1
ATOM 748 N N . LEU A 1 97 ? 24.797 2.579 -34.973 1.00 75.44 97 LEU A N 1
ATOM 749 C CA . LEU A 1 97 ? 25.830 3.606 -35.095 1.00 75.44 97 LEU A CA 1
ATOM 750 C C . LEU A 1 97 ? 27.179 3.042 -35.522 1.00 75.44 97 LEU A C 1
ATOM 752 O O . LEU A 1 97 ? 27.802 3.596 -36.427 1.00 75.44 97 LEU A O 1
ATOM 756 N N . PHE A 1 98 ? 27.591 1.914 -34.934 1.00 78.12 98 PHE A N 1
ATOM 757 C CA . PHE A 1 98 ? 28.773 1.186 -35.394 1.00 78.12 98 PHE A CA 1
ATOM 758 C C . PHE A 1 98 ? 28.649 0.784 -36.860 1.00 78.12 98 PHE A C 1
ATOM 760 O O . PHE A 1 98 ? 29.658 0.747 -37.534 1.00 78.12 98 PHE A O 1
ATOM 767 N N . SER A 1 99 ? 27.447 0.518 -37.371 1.00 75.00 99 SER A N 1
ATOM 768 C CA . SER A 1 99 ? 27.250 0.180 -38.787 1.00 75.00 99 SER A CA 1
ATOM 769 C C . SER A 1 99 ? 27.289 1.412 -39.703 1.00 75.00 99 SER A C 1
ATOM 771 O O . SER A 1 99 ? 27.686 1.312 -40.860 1.00 75.00 99 SER A O 1
ATOM 773 N N . ALA A 1 100 ? 26.883 2.584 -39.202 1.00 71.25 100 ALA A N 1
ATOM 774 C CA . ALA A 1 100 ? 26.824 3.822 -39.979 1.00 71.25 100 ALA A CA 1
ATOM 775 C C . ALA A 1 100 ? 28.181 4.545 -40.099 1.00 71.25 100 ALA A C 1
ATOM 777 O O . ALA A 1 100 ? 28.449 5.176 -41.119 1.00 71.25 100 ALA A O 1
ATOM 778 N N . GLY A 1 101 ? 29.038 4.468 -39.073 1.00 67.62 101 GLY A N 1
ATOM 779 C CA . GLY A 1 101 ? 30.306 5.215 -39.005 1.00 67.62 101 GLY A CA 1
ATOM 780 C C . GLY A 1 101 ? 31.510 4.537 -39.667 1.00 67.62 101 GLY A C 1
ATOM 781 O O . GLY A 1 101 ? 32.628 5.034 -39.588 1.00 67.62 101 GLY A O 1
ATOM 782 N N . SER A 1 102 ? 31.324 3.374 -40.281 1.00 63.19 102 SER A N 1
ATOM 783 C CA . SER A 1 102 ? 32.392 2.387 -40.381 1.00 63.19 102 SER A CA 1
ATOM 784 C C . SER A 1 102 ? 32.704 2.058 -41.838 1.00 63.19 102 SER A C 1
ATOM 786 O O . SER A 1 102 ? 32.233 1.071 -42.398 1.00 63.19 102 SER A O 1
ATOM 788 N N . LYS A 1 103 ? 33.480 2.936 -42.480 1.00 62.78 103 LYS A N 1
ATOM 789 C CA . LYS A 1 103 ? 34.005 2.690 -43.833 1.00 62.78 103 LYS A CA 1
ATOM 790 C C . LYS A 1 103 ? 35.333 1.917 -43.827 1.00 62.78 103 LYS A C 1
ATOM 792 O O . LYS A 1 103 ? 35.653 1.296 -44.829 1.00 62.78 103 LYS A O 1
ATOM 797 N N . GLU A 1 104 ? 36.051 1.892 -42.701 1.00 61.09 104 GLU A N 1
ATOM 798 C 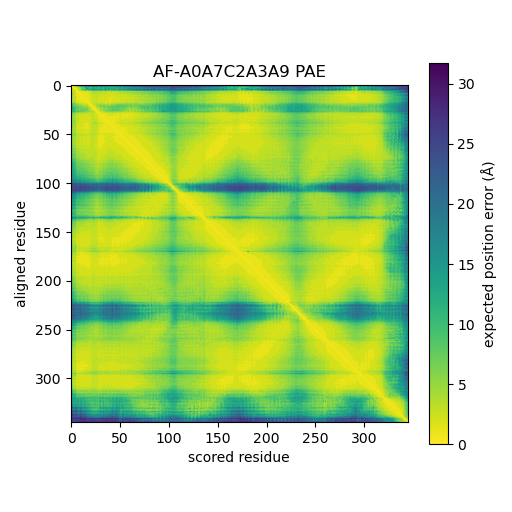CA . GLU A 1 104 ? 37.370 1.246 -42.550 1.00 61.09 104 GLU A CA 1
ATOM 799 C C . GLU A 1 104 ? 37.528 0.588 -41.166 1.00 61.09 104 GLU A C 1
ATOM 801 O O . GLU A 1 104 ? 38.381 0.950 -40.357 1.00 61.09 104 GLU A O 1
ATOM 806 N N . VAL A 1 105 ? 36.659 -0.364 -40.833 1.00 57.19 105 VAL A N 1
ATOM 807 C CA . VAL A 1 105 ? 36.776 -1.092 -39.561 1.00 57.19 105 VAL A CA 1
ATOM 808 C C . VAL A 1 105 ? 37.838 -2.168 -39.704 1.00 57.19 105 VAL A C 1
ATOM 810 O O . VAL A 1 105 ? 37.594 -3.182 -40.351 1.00 57.19 105 VAL A O 1
ATOM 813 N N . ALA A 1 106 ? 39.002 -1.962 -39.085 1.00 61.75 106 ALA A N 1
ATOM 814 C CA . ALA A 1 106 ? 40.007 -3.010 -38.930 1.00 61.75 106 ALA A CA 1
ATOM 815 C C . ALA A 1 106 ? 39.366 -4.279 -38.330 1.00 61.75 106 ALA A C 1
ATOM 817 O O . ALA A 1 106 ? 38.567 -4.180 -37.394 1.00 61.75 106 ALA A O 1
ATOM 818 N N . ASP A 1 107 ? 39.736 -5.460 -38.835 1.00 66.69 107 ASP A N 1
ATOM 819 C CA . ASP A 1 107 ? 39.076 -6.751 -38.556 1.00 66.69 107 ASP A CA 1
ATOM 820 C C . ASP A 1 107 ? 38.840 -7.055 -37.058 1.00 66.69 107 ASP A C 1
ATOM 822 O O . ASP A 1 107 ? 37.880 -7.736 -36.701 1.00 66.69 107 ASP A O 1
ATOM 826 N N . GLY A 1 108 ? 39.646 -6.492 -36.149 1.00 59.31 108 GLY A N 1
ATOM 827 C CA . GLY A 1 108 ? 39.487 -6.647 -34.696 1.00 59.31 108 GLY A CA 1
ATOM 828 C C . GLY A 1 108 ? 38.281 -5.926 -34.065 1.00 59.31 108 GLY A C 1
ATOM 829 O O . GLY A 1 108 ? 37.857 -6.298 -32.971 1.00 59.31 108 GLY A O 1
ATOM 830 N N . VAL A 1 109 ? 37.691 -4.922 -34.723 1.00 66.19 109 VAL A N 1
ATOM 831 C CA . VAL A 1 109 ? 36.586 -4.112 -34.165 1.00 66.19 109 VAL A CA 1
ATOM 832 C C . VAL A 1 109 ? 35.203 -4.730 -34.454 1.00 66.19 109 VAL A C 1
ATOM 834 O O . VAL A 1 109 ? 34.218 -4.342 -33.829 1.00 66.19 109 VAL A O 1
ATOM 837 N N . GLN A 1 110 ? 35.112 -5.773 -35.293 1.00 76.75 110 GLN A N 1
ATOM 838 C CA . GLN A 1 110 ? 33.854 -6.475 -35.615 1.00 76.75 110 GLN A CA 1
ATOM 839 C C . GLN A 1 110 ? 33.243 -7.251 -34.427 1.00 76.75 110 GLN A C 1
ATOM 841 O O . GLN A 1 110 ? 32.036 -7.504 -34.401 1.00 76.75 110 GLN A O 1
ATOM 846 N N . LEU A 1 111 ? 34.041 -7.588 -33.406 1.00 83.69 111 LEU A N 1
ATOM 847 C CA . LEU A 1 111 ? 33.559 -8.284 -32.205 1.00 83.69 111 LEU A CA 1
ATOM 848 C C . LEU A 1 111 ? 32.630 -7.414 -31.343 1.00 83.69 111 LEU A C 1
ATOM 850 O O . LEU A 1 111 ? 31.709 -7.933 -30.716 1.00 83.69 111 LEU A O 1
ATOM 854 N N . ILE A 1 112 ? 32.831 -6.093 -31.324 1.00 84.19 112 ILE A N 1
ATOM 855 C CA . ILE A 1 112 ? 32.028 -5.162 -30.516 1.00 84.19 112 ILE A CA 1
ATOM 856 C C . ILE A 1 112 ? 30.559 -5.110 -30.982 1.00 84.19 112 ILE A C 1
ATOM 858 O O . ILE A 1 112 ? 29.678 -5.378 -30.157 1.00 84.19 112 ILE A O 1
ATOM 862 N N . PRO A 1 113 ? 30.240 -4.820 -32.263 1.00 84.56 113 PRO A N 1
ATOM 863 C CA . PRO A 1 113 ? 28.858 -4.819 -32.734 1.00 84.56 113 PRO A CA 1
ATOM 864 C C . PRO A 1 113 ? 28.219 -6.211 -32.662 1.00 84.56 113 PRO A C 1
ATOM 866 O O . PRO A 1 113 ? 27.021 -6.303 -32.400 1.00 84.56 113 PRO A O 1
ATOM 869 N N . LEU A 1 114 ? 28.997 -7.294 -32.801 1.00 87.00 114 LEU A N 1
ATOM 870 C CA . LEU A 1 114 ? 28.498 -8.653 -32.580 1.00 87.00 114 LEU A CA 1
ATOM 871 C C . LEU A 1 114 ? 28.040 -8.856 -31.127 1.00 87.00 114 LEU A C 1
ATOM 873 O O . LEU A 1 114 ? 26.906 -9.274 -30.895 1.00 87.00 114 LEU A O 1
ATOM 877 N N . CYS A 1 115 ? 28.882 -8.516 -30.146 1.00 89.25 115 CYS A N 1
ATOM 878 C CA . CYS A 1 115 ? 28.540 -8.606 -28.724 1.00 89.25 115 CYS A CA 1
ATOM 879 C C . CYS A 1 115 ? 27.314 -7.750 -28.374 1.00 89.25 115 CYS A C 1
ATOM 881 O O . CYS A 1 115 ? 26.407 -8.225 -27.691 1.00 89.25 115 CYS A O 1
ATOM 883 N N . LEU A 1 116 ? 27.241 -6.515 -28.877 1.00 88.19 116 LEU A N 1
ATOM 884 C CA . LEU A 1 116 ? 26.083 -5.637 -28.676 1.00 88.19 116 LEU A CA 1
ATOM 885 C C . LEU A 1 116 ? 24.813 -6.196 -29.336 1.00 88.19 116 LEU A C 1
ATOM 887 O O . LEU A 1 116 ? 23.734 -6.140 -28.746 1.00 88.19 116 LEU A O 1
ATOM 891 N N . GLY A 1 117 ? 24.934 -6.792 -30.523 1.00 87.19 117 GLY A N 1
ATOM 892 C CA . GLY A 1 117 ? 23.838 -7.489 -31.195 1.00 87.19 117 GLY A CA 1
ATOM 893 C C . GLY A 1 117 ? 23.313 -8.666 -30.370 1.00 87.19 117 GLY A C 1
ATOM 894 O O . GLY A 1 117 ? 22.100 -8.808 -30.205 1.00 87.19 117 GLY A O 1
ATOM 895 N N . ILE A 1 118 ? 24.213 -9.457 -29.775 1.00 90.44 118 ILE A N 1
ATOM 896 C CA . ILE A 1 118 ? 23.857 -10.552 -28.861 1.00 90.44 118 ILE A CA 1
ATOM 897 C C . ILE A 1 118 ? 23.152 -10.007 -27.613 1.00 90.44 118 ILE A C 1
ATOM 899 O O . ILE A 1 118 ? 22.085 -10.509 -27.263 1.00 90.44 118 ILE A O 1
ATOM 903 N N . ILE A 1 119 ? 23.685 -8.960 -26.970 1.00 90.19 119 ILE A N 1
ATOM 904 C CA . ILE A 1 119 ? 23.055 -8.332 -25.793 1.00 90.19 119 ILE A CA 1
ATOM 905 C C . ILE A 1 119 ? 21.662 -7.804 -26.147 1.00 90.19 119 ILE A C 1
ATOM 907 O O . ILE A 1 119 ? 20.720 -8.001 -25.381 1.00 90.19 119 ILE A O 1
ATOM 911 N N . SER A 1 120 ? 21.507 -7.182 -27.317 1.00 88.31 120 SER A N 1
ATOM 912 C CA . SER A 1 120 ? 20.217 -6.679 -27.783 1.00 88.31 120 SER A CA 1
ATOM 913 C C . SER A 1 120 ? 19.198 -7.799 -27.983 1.00 88.31 120 SER A C 1
ATOM 915 O O . SER A 1 120 ? 18.075 -7.722 -27.476 1.00 88.31 120 SER A O 1
ATOM 917 N N . LEU A 1 121 ? 19.605 -8.881 -28.648 1.00 88.56 121 LEU A N 1
ATOM 918 C CA . LEU A 1 121 ? 18.748 -10.031 -28.909 1.00 88.56 121 LEU A CA 1
ATOM 919 C C . LEU A 1 121 ? 18.359 -10.757 -27.616 1.00 88.56 121 LEU A C 1
ATOM 921 O O . LEU A 1 121 ? 17.175 -11.020 -27.394 1.00 88.56 121 LEU A O 1
ATOM 925 N N . VAL A 1 122 ? 19.332 -11.052 -26.751 1.00 91.94 122 VAL A N 1
ATOM 926 C CA . VAL A 1 122 ? 19.106 -11.740 -25.471 1.00 91.94 122 VAL A CA 1
ATOM 927 C C . VAL A 1 122 ? 18.275 -10.867 -24.534 1.00 91.94 122 VAL A C 1
ATOM 929 O O . VAL A 1 122 ? 17.300 -11.351 -23.962 1.00 91.94 122 VAL A O 1
ATOM 932 N N . GLY A 1 123 ? 18.600 -9.577 -24.417 1.00 89.31 123 GLY A N 1
ATOM 933 C CA . GLY A 1 123 ? 17.856 -8.621 -23.599 1.00 89.31 123 GLY A CA 1
ATOM 934 C C . GLY A 1 123 ? 16.410 -8.463 -24.067 1.00 89.31 123 GLY A C 1
ATOM 935 O O . GLY A 1 123 ? 15.491 -8.531 -23.253 1.00 89.31 123 GLY A O 1
ATOM 936 N N . GLY A 1 124 ? 16.185 -8.343 -25.379 1.00 87.75 124 GLY A N 1
ATOM 937 C CA . GLY A 1 124 ? 14.845 -8.248 -25.960 1.00 87.75 124 GLY A CA 1
ATOM 938 C C . GLY A 1 124 ? 14.024 -9.527 -25.772 1.00 87.75 124 GLY A C 1
ATOM 939 O O . GLY A 1 124 ? 12.852 -9.461 -25.393 1.00 87.75 124 GLY A O 1
ATOM 940 N N . ALA A 1 125 ? 14.635 -10.698 -25.976 1.00 90.69 125 ALA A N 1
ATOM 941 C CA . ALA A 1 125 ? 13.987 -11.986 -25.736 1.00 90.69 125 ALA A CA 1
ATOM 942 C C . ALA A 1 125 ? 13.640 -12.178 -24.252 1.00 90.69 125 ALA A C 1
ATOM 944 O O . ALA A 1 125 ? 12.521 -12.577 -23.929 1.00 90.69 125 ALA A O 1
ATOM 945 N N . TRP A 1 126 ? 14.562 -11.840 -23.346 1.00 93.62 126 TRP A N 1
ATOM 946 C CA . TRP A 1 126 ? 14.335 -11.906 -21.905 1.00 93.62 126 TRP A CA 1
ATOM 947 C C . TRP A 1 126 ? 13.227 -10.949 -21.457 1.00 93.62 126 TRP A C 1
ATOM 949 O O . TRP A 1 126 ? 12.307 -11.371 -20.757 1.00 93.62 126 TRP A O 1
ATOM 959 N N . ALA A 1 127 ? 13.248 -9.696 -21.921 1.00 89.50 127 ALA A N 1
ATOM 960 C CA . ALA A 1 127 ? 12.187 -8.728 -21.659 1.00 89.50 127 ALA A CA 1
ATOM 961 C C . ALA A 1 127 ? 10.817 -9.259 -22.102 1.00 89.50 127 ALA A C 1
ATOM 963 O O . ALA A 1 127 ? 9.862 -9.221 -21.329 1.00 89.50 127 ALA A O 1
ATOM 964 N N . ALA A 1 128 ? 10.727 -9.815 -23.315 1.00 89.19 128 ALA A N 1
ATOM 965 C CA . ALA A 1 128 ? 9.490 -10.390 -23.834 1.00 89.19 128 ALA A CA 1
ATOM 966 C C . ALA A 1 128 ? 8.999 -11.582 -22.994 1.00 89.19 128 ALA A C 1
ATOM 968 O O . ALA A 1 128 ? 7.807 -11.674 -22.706 1.00 89.19 128 ALA A O 1
ATOM 969 N N . LEU A 1 129 ? 9.900 -12.472 -22.561 1.00 92.75 129 LEU A N 1
ATOM 970 C CA . LEU A 1 129 ? 9.556 -13.598 -21.686 1.00 92.75 129 LEU A CA 1
ATOM 971 C C . LEU A 1 129 ? 9.030 -13.123 -20.327 1.00 92.75 129 LEU A C 1
ATOM 973 O O . LEU A 1 129 ? 8.007 -13.623 -19.857 1.00 92.75 129 LEU A O 1
ATOM 977 N N . VAL A 1 130 ? 9.705 -12.157 -19.700 1.00 92.56 130 VAL A N 1
ATOM 978 C CA . VAL A 1 130 ? 9.301 -11.608 -18.398 1.00 92.56 130 VAL A CA 1
ATOM 979 C C . VAL A 1 130 ? 7.968 -10.866 -18.505 1.00 92.56 130 VAL A C 1
ATOM 981 O O . VAL A 1 130 ? 7.094 -11.074 -17.667 1.00 92.56 130 VAL A O 1
ATOM 984 N N . LEU A 1 131 ? 7.759 -10.070 -19.555 1.00 88.06 131 LEU A N 1
ATOM 985 C CA . LEU A 1 131 ? 6.491 -9.371 -19.784 1.00 88.06 131 LEU A CA 1
ATOM 986 C C . LEU A 1 131 ? 5.341 -10.330 -20.074 1.00 88.06 131 LEU A C 1
ATOM 988 O O . LEU A 1 131 ? 4.246 -10.131 -19.551 1.00 88.06 131 LEU A O 1
ATOM 992 N N . ASN A 1 132 ? 5.589 -11.402 -2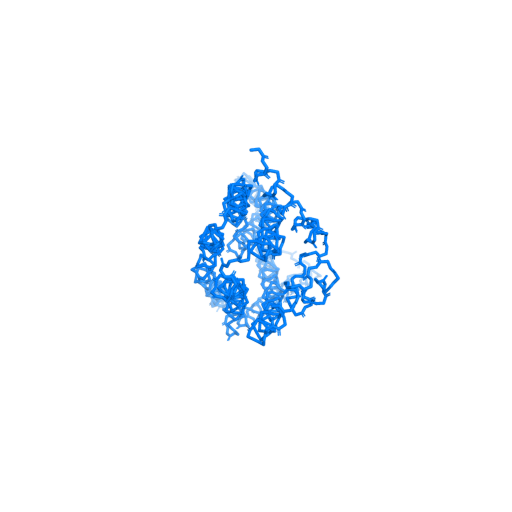0.831 1.00 88.69 132 ASN A N 1
ATOM 993 C CA . ASN A 1 132 ? 4.594 -12.447 -21.053 1.00 88.69 132 ASN A CA 1
ATOM 994 C C . ASN A 1 132 ? 4.236 -13.177 -19.750 1.00 88.69 132 ASN A C 1
ATOM 996 O O . ASN A 1 132 ? 3.087 -13.555 -19.560 1.00 88.69 132 ASN A O 1
ATOM 1000 N N . ARG A 1 133 ? 5.190 -13.347 -18.826 1.00 90.81 133 ARG A N 1
ATOM 1001 C CA . ARG A 1 133 ? 4.899 -13.873 -17.481 1.00 90.81 133 ARG A CA 1
ATOM 1002 C C . ARG A 1 133 ? 4.093 -12.890 -16.635 1.00 90.81 133 ARG A C 1
ATOM 1004 O O . ARG A 1 133 ? 3.175 -13.325 -15.951 1.00 90.81 133 ARG A O 1
ATOM 1011 N N . LEU A 1 134 ? 4.415 -11.597 -16.684 1.00 87.94 134 LEU A N 1
ATOM 1012 C CA . LEU A 1 134 ? 3.678 -10.555 -15.959 1.00 87.94 134 LEU A CA 1
ATOM 1013 C C . LEU A 1 134 ? 2.212 -10.487 -16.402 1.00 87.94 134 LEU A C 1
ATOM 1015 O O . LEU A 1 134 ? 1.322 -10.532 -15.557 1.00 87.94 134 LEU A O 1
ATOM 1019 N N . SER A 1 135 ? 1.977 -10.439 -17.715 1.00 84.56 135 SER A N 1
ATOM 1020 C CA . SER A 1 135 ? 0.634 -10.324 -18.300 1.00 84.56 135 SER A CA 1
ATOM 1021 C C . SER A 1 135 ? -0.116 -11.660 -18.326 1.00 84.56 135 SER A C 1
ATOM 1023 O O . SER A 1 135 ? -1.234 -11.751 -17.830 1.00 84.56 135 SER A O 1
ATOM 1025 N N . GLY A 1 136 ? 0.504 -12.735 -18.818 1.00 81.25 136 GLY A N 1
ATOM 1026 C CA . GLY A 1 136 ? -0.122 -14.060 -18.886 1.00 81.25 136 GLY A CA 1
ATOM 1027 C C . GLY A 1 136 ? -0.333 -14.723 -17.522 1.00 81.25 136 GLY A C 1
ATOM 1028 O O . GLY A 1 136 ? -1.235 -15.542 -17.371 1.00 81.25 136 GLY A O 1
ATOM 1029 N N . GLY A 1 137 ? 0.473 -14.366 -16.517 1.00 82.38 137 GLY A N 1
ATOM 1030 C CA . GLY A 1 137 ? 0.335 -14.871 -15.151 1.00 82.38 137 GLY A CA 1
ATOM 1031 C C . GLY A 1 137 ? -0.667 -14.103 -14.288 1.00 82.38 137 GLY A C 1
ATOM 1032 O O . GLY A 1 137 ? -0.885 -14.521 -13.152 1.00 82.38 137 GLY A O 1
ATOM 1033 N N . ARG A 1 138 ? -1.234 -12.990 -14.790 1.00 89.81 138 ARG A N 1
ATOM 1034 C CA . ARG A 1 138 ? -2.129 -12.086 -14.039 1.00 89.81 138 ARG A CA 1
ATOM 1035 C C . ARG A 1 138 ? -1.549 -11.705 -12.666 1.00 89.81 138 ARG A C 1
ATOM 1037 O O . ARG A 1 138 ? -2.268 -11.590 -11.683 1.00 89.81 138 ARG A O 1
ATOM 1044 N N . ILE A 1 139 ? -0.221 -11.549 -12.579 1.00 91.88 139 ILE A N 1
ATOM 1045 C CA . ILE A 1 139 ? 0.497 -11.417 -11.294 1.00 91.88 139 ILE A CA 1
ATOM 1046 C C . ILE A 1 139 ? 0.051 -10.158 -10.555 1.00 91.88 139 ILE A C 1
ATOM 1048 O O . ILE A 1 139 ? -0.158 -10.187 -9.346 1.00 91.88 139 ILE A O 1
ATOM 1052 N N . LEU A 1 140 ? -0.120 -9.062 -11.296 1.00 89.50 140 LEU A N 1
ATOM 1053 C CA . LEU A 1 140 ? -0.636 -7.824 -10.737 1.00 89.50 140 LEU A CA 1
ATOM 1054 C C . LEU A 1 140 ? -2.035 -8.020 -10.145 1.00 89.50 140 LEU A C 1
ATOM 1056 O O . LEU A 1 140 ? -2.275 -7.653 -9.004 1.00 89.50 140 LEU A O 1
ATOM 1060 N N . GLU A 1 141 ? -2.940 -8.634 -10.898 1.00 89.75 141 GLU A N 1
ATOM 1061 C CA . GLU A 1 141 ? -4.308 -8.858 -10.445 1.00 89.75 141 GLU A CA 1
ATOM 1062 C C . GLU A 1 141 ? -4.354 -9.751 -9.206 1.00 89.75 141 GLU A C 1
ATOM 1064 O O . GLU A 1 141 ? -4.980 -9.384 -8.223 1.00 89.75 141 GLU A O 1
ATOM 1069 N N . ARG A 1 142 ? -3.592 -10.852 -9.178 1.00 93.69 142 ARG A N 1
ATOM 1070 C CA . ARG A 1 142 ? -3.491 -11.709 -7.984 1.00 93.69 142 ARG A CA 1
ATOM 1071 C C . ARG A 1 142 ? -2.936 -10.962 -6.776 1.00 93.69 142 ARG A C 1
ATOM 1073 O O . ARG A 1 142 ? -3.383 -11.207 -5.657 1.00 93.69 142 ARG A O 1
ATOM 1080 N N . TRP A 1 143 ? -1.962 -10.072 -6.983 1.00 93.88 143 TRP A N 1
ATOM 1081 C CA . TRP A 1 143 ? -1.467 -9.199 -5.920 1.00 93.88 143 TRP A CA 1
ATOM 1082 C C . TRP A 1 143 ? -2.586 -8.278 -5.408 1.00 93.88 143 TRP A C 1
ATOM 1084 O O . TRP A 1 143 ? -2.792 -8.192 -4.197 1.00 93.88 143 TRP A O 1
ATOM 1094 N N . MET A 1 144 ? -3.332 -7.630 -6.302 1.00 91.62 144 MET A N 1
ATOM 1095 C CA . MET A 1 144 ? -4.411 -6.703 -5.944 1.00 91.62 144 MET A CA 1
ATOM 1096 C C . MET A 1 144 ? -5.593 -7.408 -5.276 1.00 91.62 144 MET A C 1
ATOM 1098 O O . MET A 1 144 ? -6.065 -6.936 -4.246 1.00 91.62 144 MET A O 1
ATOM 1102 N N . GLU A 1 145 ? -6.003 -8.574 -5.773 1.00 91.81 145 GLU A N 1
ATOM 1103 C CA . GLU A 1 145 ? -7.023 -9.435 -5.166 1.00 91.81 145 GLU A CA 1
ATOM 1104 C C . GLU A 1 145 ? -6.614 -9.894 -3.762 1.00 91.81 145 GLU A C 1
ATOM 1106 O O . GLU A 1 145 ? -7.401 -9.794 -2.822 1.00 91.81 145 GLU A O 1
ATOM 1111 N N . ALA A 1 146 ? -5.375 -10.369 -3.587 1.00 94.25 146 ALA A N 1
ATOM 1112 C CA . ALA A 1 146 ? -4.887 -10.790 -2.275 1.00 94.25 146 ALA A CA 1
ATOM 1113 C C . ALA A 1 146 ? -4.828 -9.609 -1.297 1.00 94.25 146 ALA A C 1
ATOM 1115 O O . ALA A 1 146 ? -5.220 -9.736 -0.138 1.00 94.25 146 ALA A O 1
ATOM 1116 N N . ARG A 1 147 ? -4.391 -8.433 -1.770 1.00 94.19 147 ARG A N 1
ATOM 1117 C CA . ARG A 1 147 ? -4.375 -7.211 -0.961 1.00 94.19 147 ARG A CA 1
ATOM 1118 C C . ARG A 1 147 ? -5.788 -6.766 -0.582 1.00 94.19 147 ARG A C 1
ATOM 1120 O O . ARG A 1 147 ? -5.986 -6.344 0.554 1.00 94.19 147 ARG A O 1
ATOM 1127 N N . ALA A 1 148 ? -6.743 -6.880 -1.502 1.00 91.69 148 ALA A N 1
ATOM 1128 C CA . ALA A 1 148 ? -8.154 -6.590 -1.271 1.00 91.69 148 ALA A CA 1
ATOM 1129 C C . ALA A 1 148 ? -8.766 -7.501 -0.214 1.00 91.69 148 ALA A C 1
ATOM 1131 O O . ALA A 1 148 ? -9.402 -7.021 0.723 1.00 91.69 148 ALA A O 1
ATOM 1132 N N . ALA A 1 149 ? -8.527 -8.806 -0.337 1.00 93.62 149 ALA A N 1
ATOM 1133 C CA . ALA A 1 149 ? -8.990 -9.794 0.625 1.00 93.62 149 ALA A CA 1
ATOM 1134 C C . ALA A 1 149 ? -8.425 -9.510 2.024 1.00 93.62 149 ALA A C 1
ATOM 1136 O O . ALA A 1 149 ? -9.193 -9.413 2.981 1.00 93.62 149 ALA A O 1
ATOM 1137 N N . ALA A 1 150 ? -7.113 -9.266 2.124 1.00 95.88 150 ALA A N 1
ATOM 1138 C CA . ALA A 1 150 ? -6.467 -8.912 3.383 1.00 95.88 150 ALA A CA 1
ATOM 1139 C C . ALA A 1 150 ? -7.083 -7.645 3.997 1.00 95.88 150 ALA A C 1
ATOM 1141 O O . ALA A 1 150 ? -7.482 -7.639 5.159 1.00 95.88 150 ALA A O 1
ATOM 1142 N N . GLU A 1 151 ? -7.219 -6.569 3.223 1.00 95.19 151 GLU A N 1
ATOM 1143 C CA . GLU A 1 151 ? -7.784 -5.322 3.739 1.00 95.19 151 GLU A CA 1
ATOM 1144 C C . GLU A 1 151 ? -9.247 -5.488 4.171 1.00 95.19 151 GLU A C 1
ATOM 1146 O O . GLU A 1 151 ? -9.628 -5.041 5.253 1.00 95.19 151 GLU A O 1
ATOM 1151 N N . SER A 1 152 ? -10.050 -6.207 3.386 1.00 94.94 152 SER A N 1
ATOM 1152 C CA . SER A 1 152 ? -11.438 -6.520 3.722 1.00 94.94 152 SER A CA 1
ATOM 1153 C C . SER A 1 152 ? -11.552 -7.317 5.025 1.00 94.94 152 SER A C 1
ATOM 1155 O O . SER A 1 152 ? -12.363 -6.968 5.885 1.00 94.94 152 SER A O 1
ATOM 1157 N N .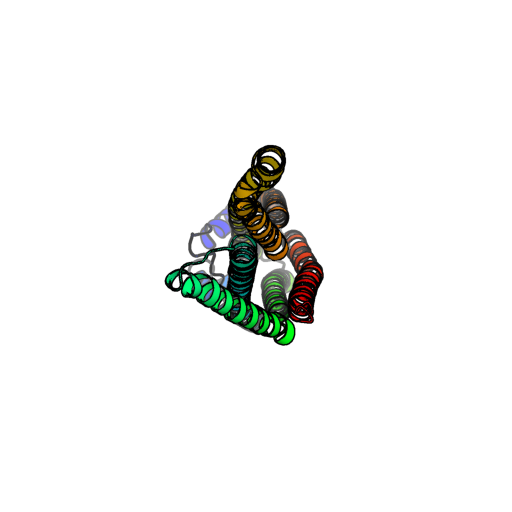 ASP A 1 153 ? -10.743 -8.365 5.214 1.00 96.62 153 ASP A N 1
ATOM 1158 C CA . ASP A 1 153 ? -10.747 -9.145 6.457 1.00 96.62 153 ASP A CA 1
ATOM 1159 C C . ASP A 1 153 ? -10.241 -8.317 7.650 1.00 96.62 153 ASP A C 1
ATOM 1161 O O . ASP A 1 153 ? -10.786 -8.438 8.748 1.00 96.62 153 ASP A O 1
ATOM 1165 N N . ARG A 1 154 ? -9.272 -7.413 7.449 1.00 97.12 154 ARG A N 1
ATOM 1166 C CA . ARG A 1 154 ? -8.791 -6.496 8.495 1.00 97.12 154 ARG A CA 1
ATOM 1167 C C . ARG A 1 154 ? -9.888 -5.548 8.974 1.00 97.12 154 ARG A C 1
ATOM 1169 O O . ARG A 1 154 ? -10.128 -5.445 10.176 1.00 97.12 154 ARG A O 1
ATOM 1176 N N . LEU A 1 155 ? -10.581 -4.877 8.052 1.00 97.12 155 LEU A N 1
ATOM 1177 C CA . LEU A 1 155 ? -11.717 -4.010 8.388 1.00 97.12 155 LEU A CA 1
ATOM 1178 C C . LEU A 1 155 ? -12.851 -4.828 9.023 1.00 97.12 155 LEU A C 1
ATOM 1180 O O . LEU A 1 155 ? -13.434 -4.426 10.033 1.00 97.12 155 LEU A O 1
ATOM 1184 N N . GLY A 1 156 ? -13.121 -6.015 8.472 1.00 96.62 156 GLY A N 1
ATOM 1185 C CA . GLY A 1 156 ? -14.109 -6.961 8.981 1.00 96.62 156 GLY A CA 1
ATOM 1186 C C . GLY A 1 156 ? -13.833 -7.422 10.413 1.00 96.62 156 GLY A C 1
ATOM 1187 O O . GLY A 1 156 ? -14.776 -7.559 11.194 1.00 96.62 156 GLY A O 1
ATOM 1188 N N . TYR A 1 157 ? -12.565 -7.611 10.783 1.00 98.44 157 TYR A N 1
ATOM 1189 C CA . TYR A 1 157 ? -12.146 -7.972 12.136 1.00 98.44 157 TYR A CA 1
ATOM 1190 C C . TYR A 1 157 ? -12.555 -6.903 13.155 1.00 98.44 157 TYR A C 1
ATOM 1192 O O . TYR A 1 157 ? -13.274 -7.202 14.110 1.00 98.44 157 TYR A O 1
ATOM 1200 N N . PHE A 1 158 ? -12.171 -5.645 12.924 1.00 98.25 158 PHE A N 1
ATOM 1201 C CA . PHE A 1 158 ? -12.486 -4.550 13.846 1.00 98.25 158 PHE A CA 1
ATOM 1202 C C . PHE A 1 158 ? -13.980 -4.202 13.859 1.00 98.25 158 PHE A C 1
ATOM 1204 O O . PHE A 1 158 ? -14.537 -3.988 14.932 1.00 98.25 158 PHE A O 1
ATOM 1211 N N . ASN A 1 159 ? -14.660 -4.234 12.706 1.00 98.25 159 ASN A N 1
ATOM 1212 C CA . ASN A 1 159 ? -16.116 -4.055 12.648 1.00 98.25 159 ASN A CA 1
ATOM 1213 C C . ASN A 1 159 ? -16.847 -5.118 13.479 1.00 98.25 159 ASN A C 1
ATOM 1215 O O . ASN A 1 159 ? -17.786 -4.808 14.210 1.00 98.25 159 ASN A O 1
ATOM 1219 N N . ARG A 1 160 ? -16.408 -6.381 13.391 1.00 98.00 160 ARG A N 1
ATOM 1220 C CA . ARG A 1 160 ? -16.990 -7.475 14.172 1.00 98.00 160 ARG A CA 1
ATOM 1221 C C . ARG A 1 160 ? -16.721 -7.306 15.663 1.00 98.00 160 ARG A C 1
ATOM 1223 O O . ARG A 1 160 ? -17.635 -7.545 16.442 1.00 98.00 160 ARG A O 1
ATOM 1230 N N . LEU A 1 161 ? -15.515 -6.890 16.050 1.00 98.31 161 LEU A N 1
ATOM 1231 C CA . LEU A 1 161 ? -15.167 -6.642 17.451 1.00 98.31 161 LEU A CA 1
ATOM 1232 C C . LEU A 1 161 ? -16.056 -5.550 18.056 1.00 98.31 161 LEU A C 1
ATOM 1234 O O . LEU A 1 161 ? -16.675 -5.779 19.089 1.00 98.31 161 LEU A O 1
ATOM 1238 N N . VAL A 1 162 ? -16.180 -4.405 17.381 1.00 98.00 162 VAL A N 1
ATOM 1239 C CA . VAL A 1 162 ? -17.035 -3.300 17.842 1.00 98.00 162 VAL A CA 1
ATOM 1240 C C . VAL A 1 162 ? -18.493 -3.732 17.939 1.00 98.00 162 VAL A C 1
ATOM 1242 O O . VAL A 1 162 ? -19.163 -3.410 18.915 1.00 98.00 162 VAL A O 1
ATOM 1245 N N . ARG A 1 163 ? -18.983 -4.498 16.957 1.00 97.38 163 ARG A N 1
ATOM 1246 C CA . ARG A 1 163 ? -20.343 -5.037 16.997 1.00 97.38 163 ARG A CA 1
ATOM 1247 C C . ARG A 1 163 ? -20.560 -5.944 18.210 1.00 97.38 163 ARG A C 1
ATOM 1249 O O . ARG A 1 163 ? -21.539 -5.750 18.914 1.00 97.38 163 ARG A O 1
ATOM 1256 N N . LEU A 1 164 ? -19.648 -6.886 18.469 1.00 97.25 164 LEU A N 1
ATOM 1257 C CA . LEU A 1 164 ? -19.725 -7.777 19.635 1.00 97.25 164 LEU A CA 1
ATOM 1258 C C . LEU A 1 164 ? -19.770 -6.975 20.941 1.00 97.25 164 LEU A C 1
ATOM 1260 O O . LEU A 1 164 ? -20.634 -7.214 21.775 1.00 97.25 164 LEU A O 1
ATOM 1264 N N . VAL A 1 165 ? -18.891 -5.982 21.092 1.00 97.69 165 VAL A N 1
ATOM 1265 C CA . VAL A 1 165 ? -18.856 -5.127 22.287 1.00 97.69 165 VAL A CA 1
ATOM 1266 C C . VAL A 1 165 ? -20.161 -4.340 22.451 1.00 97.69 165 VAL A C 1
ATOM 1268 O O . VAL A 1 165 ? -20.735 -4.336 23.535 1.00 97.69 165 VAL A O 1
ATOM 1271 N N . ASN A 1 166 ? -20.675 -3.718 21.390 1.00 95.81 166 ASN A N 1
ATOM 1272 C CA . ASN A 1 166 ? -21.877 -2.887 21.479 1.00 95.81 166 ASN A CA 1
ATOM 1273 C C . ASN A 1 166 ? -23.180 -3.691 21.623 1.00 95.81 166 ASN A C 1
ATOM 1275 O O . ASN A 1 166 ? -24.109 -3.211 22.267 1.00 95.81 166 ASN A O 1
ATOM 1279 N N . GLU A 1 167 ? -23.281 -4.876 21.014 1.00 95.56 167 GLU A N 1
ATOM 1280 C CA . GLU A 1 167 ? -24.494 -5.706 21.055 1.00 95.56 167 GLU A CA 1
ATOM 1281 C C . GLU A 1 167 ? -24.550 -6.589 22.308 1.00 95.56 167 GLU A C 1
ATOM 1283 O O . GLU A 1 167 ? -25.608 -6.703 22.926 1.00 95.56 167 GLU A O 1
ATOM 1288 N N . GLU A 1 168 ? -23.428 -7.198 22.707 1.00 96.19 168 GLU A N 1
ATOM 1289 C CA . GLU A 1 168 ? -23.382 -8.129 23.845 1.00 96.19 168 GLU A CA 1
ATOM 1290 C C . GLU A 1 168 ? -23.080 -7.415 25.173 1.00 96.19 168 GLU A C 1
ATOM 1292 O O . GLU A 1 168 ? -23.503 -7.880 26.232 1.00 96.19 168 GLU A O 1
ATOM 1297 N N . HIS A 1 169 ? -22.409 -6.256 25.128 1.00 95.69 169 HIS A N 1
ATOM 1298 C CA . HIS A 1 169 ? -22.008 -5.478 26.307 1.00 95.69 169 HIS A CA 1
ATOM 1299 C C . HIS A 1 169 ? -22.386 -3.978 26.214 1.00 95.69 169 HIS A C 1
ATOM 1301 O O . HIS A 1 169 ? -21.547 -3.102 26.447 1.00 95.69 169 HIS A O 1
ATOM 1307 N N . PRO A 1 170 ? -23.658 -3.627 25.923 1.00 94.06 170 PRO A N 1
ATOM 1308 C CA . PRO A 1 170 ? -24.070 -2.234 25.712 1.00 94.06 170 PRO A CA 1
ATOM 1309 C C . PRO A 1 170 ? -23.934 -1.342 26.956 1.00 94.06 170 PRO A C 1
ATOM 1311 O O . PRO A 1 170 ? -23.829 -0.128 26.821 1.00 94.06 170 PRO A O 1
ATOM 1314 N N . GLN A 1 171 ? -23.945 -1.931 28.156 1.00 94.94 171 GLN A N 1
ATOM 1315 C CA . GLN A 1 171 ? -23.897 -1.223 29.444 1.00 94.94 171 GLN A CA 1
ATOM 1316 C C . GLN A 1 171 ? -22.514 -1.287 30.116 1.00 94.94 171 GLN A C 1
ATOM 1318 O O . GLN A 1 171 ? -22.399 -0.988 31.302 1.00 94.94 171 GLN A O 1
ATOM 1323 N N . ASP A 1 172 ? -21.475 -1.708 29.386 1.00 97.06 172 ASP A N 1
ATOM 1324 C CA . ASP A 1 172 ? -20.101 -1.800 29.891 1.00 97.06 172 ASP A CA 1
ATOM 1325 C C . ASP A 1 172 ? -19.206 -0.729 29.231 1.00 97.06 172 ASP A C 1
ATOM 1327 O O . ASP A 1 172 ? -18.532 -1.003 28.229 1.00 97.06 172 ASP A O 1
ATOM 1331 N N . PRO A 1 173 ? -19.196 0.512 29.759 1.00 96.44 173 PRO A N 1
ATOM 1332 C CA . PRO A 1 173 ? -18.382 1.589 29.201 1.00 96.44 173 PRO A CA 1
ATOM 1333 C C . PRO A 1 173 ? -16.880 1.293 29.303 1.00 96.44 173 PRO A C 1
ATOM 1335 O O . PRO A 1 173 ? -16.116 1.726 28.442 1.00 96.44 173 PRO A O 1
ATOM 1338 N N . GLN A 1 174 ? -16.437 0.513 30.297 1.00 97.62 174 GLN A N 1
ATOM 1339 C CA . GLN A 1 174 ? -15.025 0.154 30.439 1.00 97.62 174 GLN A CA 1
ATOM 1340 C C . GLN A 1 174 ? -14.571 -0.756 29.294 1.00 97.62 174 GLN A C 1
ATOM 1342 O O . GLN A 1 174 ? -13.519 -0.527 28.695 1.00 97.62 174 GLN A O 1
ATOM 1347 N N . LEU A 1 175 ? -15.364 -1.773 28.947 1.00 98.25 175 LEU A N 1
ATOM 1348 C CA . LEU A 1 175 ? -15.061 -2.653 27.820 1.00 98.25 175 LEU A CA 1
ATOM 1349 C C . LEU A 1 175 ? -15.121 -1.916 26.474 1.00 98.25 175 LEU A C 1
ATOM 1351 O O . LEU A 1 175 ? -14.293 -2.168 25.594 1.00 98.25 175 LEU A O 1
ATOM 1355 N N . GLN A 1 176 ? -16.053 -0.973 26.321 1.00 98.44 176 GLN A N 1
ATOM 1356 C CA . GLN A 1 176 ? -16.134 -0.109 25.139 1.00 98.44 176 GLN A CA 1
ATOM 1357 C C . GLN A 1 176 ? -14.903 0.797 25.007 1.00 98.44 176 GLN A C 1
ATOM 1359 O O . GLN A 1 176 ? -14.347 0.908 23.913 1.00 98.44 176 GLN A O 1
ATOM 1364 N N . LEU A 1 177 ? -14.418 1.378 26.110 1.00 98.56 177 LEU A N 1
ATOM 1365 C CA . LEU A 1 177 ? -13.175 2.156 26.137 1.00 98.56 177 LEU A CA 1
ATOM 1366 C C . LEU A 1 177 ? -11.947 1.293 25.820 1.00 98.56 177 LEU A C 1
ATOM 1368 O O . LEU A 1 177 ? -11.108 1.700 25.019 1.00 98.56 177 LEU A O 1
ATOM 1372 N N . LEU A 1 178 ? -11.859 0.075 26.362 1.00 98.62 178 LEU A N 1
ATOM 1373 C CA . LEU A 1 178 ? -10.795 -0.872 26.004 1.00 98.62 178 LEU A CA 1
ATOM 1374 C C . LEU A 1 178 ? -10.818 -1.202 24.505 1.00 98.62 178 LEU A C 1
ATOM 1376 O O . LEU A 1 178 ? -9.771 -1.221 23.858 1.00 98.62 178 LEU A O 1
ATOM 1380 N N . CYS A 1 179 ? -12.003 -1.420 23.929 1.00 98.62 179 CYS A N 1
ATOM 1381 C CA . CYS A 1 179 ? -12.167 -1.641 22.494 1.00 98.62 179 CYS A CA 1
ATOM 1382 C C . CYS A 1 179 ? -11.749 -0.413 21.667 1.00 98.62 179 CYS A C 1
ATOM 1384 O O . CYS A 1 179 ? -11.081 -0.563 20.640 1.00 98.62 179 CYS A O 1
ATOM 1386 N N . LEU A 1 180 ? -12.117 0.793 22.107 1.00 98.69 180 LEU A N 1
ATOM 1387 C CA . LEU A 1 180 ? -11.734 2.056 21.474 1.00 98.69 180 LEU A CA 1
ATOM 1388 C C . LEU A 1 180 ? -10.211 2.239 21.461 1.00 98.69 180 LEU A C 1
ATOM 1390 O O . LEU A 1 180 ? -9.631 2.532 20.414 1.00 98.69 180 LEU A O 1
ATOM 1394 N N . GLU A 1 181 ? -9.553 2.032 22.600 1.00 98.62 181 GLU A N 1
ATOM 1395 C CA . GLU A 1 181 ? -8.100 2.154 22.717 1.00 98.62 181 GLU A CA 1
ATOM 1396 C C . GLU A 1 181 ? -7.369 1.084 21.906 1.00 98.62 181 GLU A C 1
ATOM 1398 O O . GLU A 1 181 ? -6.382 1.367 21.217 1.00 98.62 181 GLU A O 1
ATOM 1403 N N . PHE A 1 182 ? -7.892 -0.141 21.911 1.00 98.50 182 PHE A N 1
ATOM 1404 C CA . PHE A 1 182 ? -7.382 -1.232 21.093 1.00 98.50 182 PHE A CA 1
ATOM 1405 C C . PHE A 1 182 ? -7.463 -0.899 19.598 1.00 98.50 182 PHE A C 1
ATOM 1407 O O . PHE A 1 182 ? -6.478 -1.049 18.870 1.00 98.50 182 PHE A O 1
ATOM 1414 N N . PHE A 1 183 ? -8.601 -0.369 19.144 1.00 98.44 183 PHE A N 1
ATOM 1415 C CA . PHE A 1 183 ? -8.777 0.123 17.781 1.00 98.44 183 PHE A CA 1
ATOM 1416 C C . PHE A 1 183 ? -7.815 1.275 17.456 1.00 98.44 183 PHE A C 1
ATOM 1418 O O . PHE A 1 183 ? -7.153 1.263 16.413 1.00 98.44 183 PHE A O 1
ATOM 1425 N N . ARG A 1 184 ? -7.669 2.255 18.359 1.00 98.25 184 ARG A N 1
ATOM 1426 C CA . ARG A 1 184 ? -6.728 3.370 18.184 1.00 98.25 184 ARG A CA 1
ATOM 1427 C C . ARG A 1 184 ? -5.310 2.857 17.959 1.00 98.25 184 ARG A C 1
ATOM 1429 O O . ARG A 1 184 ? -4.635 3.324 17.036 1.00 98.25 184 ARG A O 1
ATOM 1436 N N . ARG A 1 185 ? -4.840 1.929 18.796 1.00 97.44 185 ARG A N 1
ATOM 1437 C CA . ARG A 1 185 ? -3.477 1.393 18.720 1.00 97.44 185 ARG A CA 1
ATOM 1438 C C . ARG A 1 185 ? -3.280 0.542 17.467 1.00 97.44 185 ARG A C 1
ATOM 1440 O O . ARG A 1 185 ? 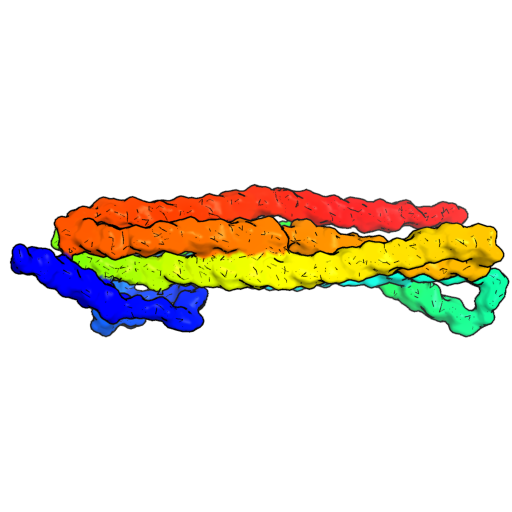-2.372 0.835 16.691 1.00 97.44 185 ARG A O 1
ATOM 1447 N N . TYR A 1 186 ? -4.128 -0.465 17.257 1.00 97.38 186 TYR A N 1
ATOM 1448 C CA . TYR A 1 186 ? -3.891 -1.520 16.266 1.00 97.38 186 TYR A CA 1
ATOM 1449 C C . TYR A 1 186 ? -4.531 -1.290 14.892 1.00 97.38 186 TYR A C 1
ATOM 1451 O O . TYR A 1 186 ? -4.230 -2.023 13.951 1.00 97.38 186 TYR A O 1
ATOM 1459 N N . GLN A 1 187 ? -5.376 -0.271 14.742 1.00 97.00 187 GLN A N 1
ATOM 1460 C CA . GLN A 1 187 ? -5.929 0.115 13.446 1.00 97.00 187 GLN A CA 1
ATOM 1461 C C . GLN A 1 187 ? -5.496 1.529 13.074 1.00 97.00 187 GLN A C 1
ATOM 1463 O O . GLN A 1 187 ? -4.722 1.708 12.135 1.00 97.00 187 GLN A O 1
ATOM 1468 N N . LEU A 1 188 ? -5.946 2.538 13.820 1.00 97.50 188 LEU A N 1
ATOM 1469 C CA . LEU A 1 188 ? -5.764 3.936 13.427 1.00 97.50 188 LEU A CA 1
ATOM 1470 C C . LEU A 1 188 ? -4.287 4.347 13.402 1.00 97.50 188 LEU A C 1
ATOM 1472 O O . LEU A 1 188 ? -3.789 4.824 12.384 1.00 97.50 188 LEU A O 1
ATOM 1476 N N . THR A 1 189 ? -3.562 4.118 14.499 1.00 96.69 189 THR 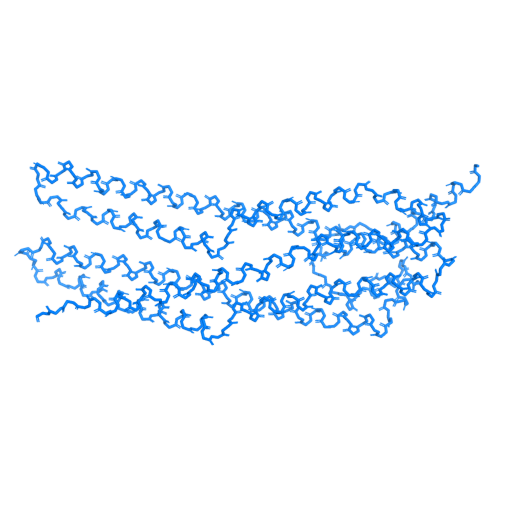A N 1
ATOM 1477 C CA . THR A 1 189 ? -2.170 4.578 14.634 1.00 96.69 189 THR A CA 1
ATOM 1478 C C . THR A 1 189 ? -1.232 3.842 13.680 1.00 96.69 189 THR A C 1
ATOM 1480 O O . THR A 1 189 ? -0.356 4.462 13.075 1.00 96.69 189 THR A O 1
ATOM 1483 N N . ILE A 1 190 ? -1.415 2.528 13.508 1.00 95.69 190 ILE A N 1
ATOM 1484 C CA . ILE A 1 190 ? -0.612 1.748 12.558 1.00 95.69 190 ILE A CA 1
ATOM 1485 C C . ILE A 1 190 ? -0.866 2.219 11.128 1.00 95.69 190 ILE A C 1
ATOM 1487 O O . ILE A 1 190 ? 0.089 2.392 10.375 1.00 95.69 190 ILE A O 1
ATOM 1491 N N . GLN A 1 191 ? -2.123 2.465 10.752 1.00 96.19 191 GLN A N 1
ATOM 1492 C CA . GLN A 1 191 ? -2.439 2.936 9.406 1.00 96.19 191 GLN A CA 1
ATOM 1493 C C . GLN A 1 191 ? -1.914 4.335 9.139 1.00 96.19 191 GLN A C 1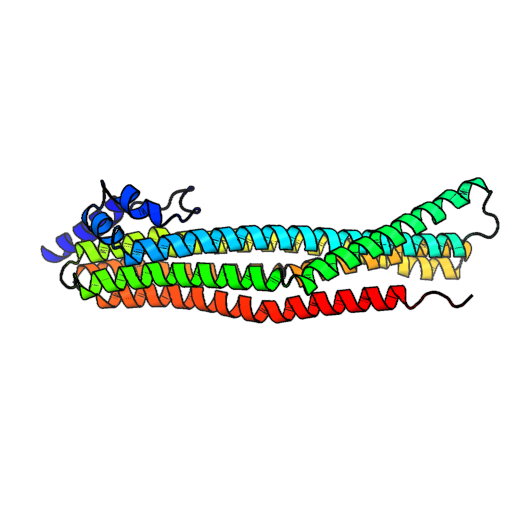
ATOM 1495 O O . GLN A 1 191 ? -1.316 4.556 8.090 1.00 96.19 191 GLN A O 1
ATOM 1500 N N . GLN A 1 192 ? -2.053 5.247 10.098 1.00 96.19 192 GLN A N 1
ATOM 1501 C CA . GLN A 1 192 ? -1.469 6.579 9.995 1.00 96.19 192 GLN A CA 1
ATOM 1502 C C . GLN A 1 192 ? 0.040 6.488 9.709 1.00 96.19 192 GLN A C 1
ATOM 1504 O O . GLN A 1 192 ? 0.507 6.997 8.691 1.00 96.19 192 GLN A O 1
ATOM 1509 N N . ARG A 1 193 ? 0.789 5.740 10.532 1.00 95.31 193 ARG A N 1
ATOM 1510 C CA . ARG A 1 193 ? 2.236 5.538 10.340 1.00 95.31 193 ARG A CA 1
ATOM 1511 C C . ARG A 1 193 ? 2.570 4.850 9.018 1.00 95.31 193 ARG A C 1
ATOM 1513 O O . ARG A 1 193 ? 3.567 5.192 8.383 1.00 95.31 193 ARG A O 1
ATOM 1520 N N . TYR A 1 194 ? 1.765 3.870 8.607 1.00 94.69 194 TYR A N 1
ATOM 1521 C CA . TYR A 1 194 ? 1.935 3.185 7.329 1.00 94.69 194 TYR A CA 1
ATOM 1522 C C . TYR A 1 194 ? 1.836 4.177 6.168 1.00 94.69 194 TYR A C 1
ATOM 1524 O O . TYR A 1 194 ? 2.744 4.221 5.341 1.00 94.69 194 TYR A O 1
ATOM 1532 N N . TYR A 1 195 ? 0.784 4.995 6.120 1.00 96.06 195 TYR A N 1
ATOM 1533 C CA . TYR A 1 195 ? 0.589 5.962 5.041 1.00 96.06 195 TYR A CA 1
ATOM 1534 C C . TYR A 1 195 ? 1.635 7.081 5.064 1.00 96.06 195 TYR A C 1
ATOM 1536 O O . TYR A 1 195 ? 2.170 7.418 4.009 1.00 96.06 195 TYR A O 1
ATOM 1544 N N . GLU A 1 196 ? 2.019 7.587 6.238 1.00 95.94 196 GLU A N 1
ATOM 1545 C CA . GLU A 1 196 ? 3.123 8.550 6.373 1.00 95.94 196 GLU A CA 1
ATOM 1546 C C . GLU A 1 196 ? 4.436 7.971 5.821 1.00 95.94 196 GLU A C 1
ATOM 1548 O O . GLU A 1 196 ? 5.065 8.546 4.929 1.00 95.94 196 GLU A O 1
ATOM 1553 N N . GLY A 1 197 ? 4.824 6.782 6.294 1.00 95.69 197 GLY A N 1
ATOM 1554 C CA . GLY A 1 197 ? 6.066 6.130 5.887 1.00 95.69 197 GLY A CA 1
ATOM 1555 C C . GLY A 1 197 ? 6.076 5.730 4.410 1.00 95.69 197 GLY A C 1
ATOM 1556 O O . GLY A 1 197 ? 7.076 5.922 3.716 1.00 95.69 197 GLY A O 1
ATOM 1557 N N . ARG A 1 198 ? 4.966 5.192 3.893 1.00 93.94 198 ARG A N 1
ATOM 1558 C CA . ARG A 1 198 ? 4.837 4.829 2.473 1.00 93.94 198 ARG A CA 1
ATOM 1559 C C . ARG A 1 198 ? 4.809 6.058 1.576 1.00 93.94 198 ARG A C 1
ATOM 1561 O O . ARG A 1 198 ? 5.441 6.019 0.522 1.00 93.94 198 ARG A O 1
ATOM 1568 N N . GLY A 1 199 ? 4.129 7.128 1.986 1.00 96.06 199 GLY A N 1
ATOM 1569 C CA . GLY A 1 199 ? 4.117 8.397 1.263 1.00 96.06 199 GLY A CA 1
ATOM 1570 C C . GLY A 1 199 ? 5.530 8.946 1.085 1.00 96.06 199 GLY A C 1
ATOM 1571 O O . GLY A 1 199 ? 5.937 9.269 -0.030 1.00 96.06 199 GLY A O 1
ATOM 1572 N N . GLU A 1 200 ? 6.328 8.930 2.153 1.00 97.12 200 GLU A N 1
ATOM 1573 C CA . GLU A 1 200 ? 7.718 9.386 2.116 1.00 97.12 200 GLU A CA 1
ATOM 1574 C C . GLU A 1 200 ? 8.623 8.489 1.256 1.00 97.12 200 GLU A C 1
ATOM 1576 O O . GLU A 1 200 ? 9.456 8.975 0.485 1.00 97.12 200 GLU A O 1
ATOM 1581 N N . GLN A 1 201 ? 8.433 7.168 1.314 1.00 96.12 201 GLN A N 1
ATOM 1582 C CA . GLN A 1 201 ? 9.149 6.230 0.443 1.00 96.12 201 GLN A CA 1
ATOM 1583 C C . GLN A 1 201 ? 8.864 6.490 -1.043 1.00 96.12 201 GLN A C 1
ATOM 1585 O O . GLN A 1 201 ? 9.799 6.497 -1.849 1.00 96.12 201 GLN A O 1
ATOM 1590 N N . HIS A 1 202 ? 7.597 6.719 -1.404 1.00 95.38 202 HIS A N 1
ATOM 1591 C CA . HIS A 1 202 ? 7.205 7.065 -2.770 1.00 95.38 202 HIS A CA 1
ATOM 1592 C C . HIS A 1 202 ? 7.777 8.421 -3.187 1.00 95.38 202 HIS A C 1
ATOM 1594 O O . HIS A 1 202 ? 8.400 8.511 -4.239 1.00 95.38 202 HIS A O 1
ATOM 1600 N N . ARG A 1 203 ? 7.722 9.438 -2.319 1.00 97.25 203 ARG A N 1
ATOM 1601 C CA . ARG A 1 203 ? 8.349 10.747 -2.568 1.00 97.25 203 ARG A CA 1
ATOM 1602 C C . ARG A 1 203 ? 9.846 10.619 -2.860 1.00 97.25 203 ARG A C 1
ATOM 1604 O O . ARG A 1 203 ? 10.356 11.190 -3.822 1.00 97.25 203 ARG A O 1
ATOM 1611 N N . HIS A 1 204 ? 10.572 9.837 -2.063 1.00 97.12 204 HIS A N 1
ATOM 1612 C CA . HIS A 1 204 ? 11.990 9.575 -2.305 1.00 97.12 204 HIS A CA 1
ATOM 1613 C C . HIS A 1 204 ? 12.249 8.824 -3.615 1.00 97.12 204 HIS A C 1
ATOM 1615 O O . HIS A 1 204 ? 13.262 9.084 -4.271 1.00 97.12 204 HIS A O 1
ATOM 1621 N N . SER A 1 205 ? 11.379 7.884 -3.989 1.00 93.19 205 SER A N 1
ATOM 1622 C CA . SER A 1 205 ? 11.469 7.165 -5.263 1.00 93.19 205 SER A CA 1
ATOM 1623 C C . SER A 1 205 ? 11.215 8.105 -6.446 1.00 93.19 205 SER A C 1
ATOM 1625 O O . SER A 1 205 ? 12.056 8.181 -7.342 1.00 93.19 205 SER A O 1
ATOM 1627 N N . PHE A 1 206 ? 10.170 8.931 -6.374 1.00 95.44 206 PHE A N 1
ATOM 1628 C CA . PHE A 1 206 ? 9.857 9.967 -7.356 1.00 95.44 206 PHE A CA 1
ATOM 1629 C C . PHE A 1 206 ? 11.030 10.929 -7.574 1.00 95.44 206 PHE A C 1
ATOM 1631 O O . PHE A 1 206 ? 11.460 11.148 -8.704 1.00 95.44 206 PHE A O 1
ATOM 1638 N N . LEU A 1 207 ? 11.654 11.428 -6.500 1.00 96.06 207 LEU A N 1
ATOM 1639 C CA . LEU A 1 207 ? 12.829 12.303 -6.610 1.00 96.06 207 LEU A CA 1
ATOM 1640 C C . LEU A 1 207 ? 14.019 11.625 -7.309 1.00 96.06 207 LEU A C 1
ATOM 1642 O O . LEU A 1 207 ? 14.799 12.294 -7.989 1.00 96.06 207 LEU A O 1
ATOM 1646 N N . LYS A 1 208 ? 14.186 10.305 -7.158 1.00 94.44 208 LYS A N 1
ATOM 1647 C CA . LYS A 1 208 ? 15.198 9.548 -7.915 1.00 94.44 208 LYS A CA 1
ATOM 1648 C C . LYS A 1 208 ? 14.813 9.453 -9.393 1.00 94.44 208 LYS A C 1
ATOM 1650 O O . LYS A 1 208 ? 15.689 9.614 -10.242 1.00 94.44 208 LYS A O 1
ATOM 1655 N N . THR A 1 209 ? 13.535 9.234 -9.695 1.00 92.88 209 THR A N 1
ATOM 1656 C CA . THR A 1 209 ? 13.004 9.200 -11.065 1.00 92.88 209 THR A CA 1
ATOM 1657 C C . THR A 1 209 ? 13.142 10.557 -11.761 1.00 92.88 209 THR A C 1
ATOM 1659 O O . THR A 1 209 ? 13.631 10.596 -12.888 1.00 92.88 209 THR A O 1
ATOM 1662 N N . ILE A 1 210 ? 12.853 11.676 -11.081 1.00 94.31 210 ILE A N 1
ATOM 1663 C CA . ILE A 1 210 ? 13.103 13.031 -11.603 1.00 94.31 210 ILE A CA 1
ATOM 1664 C C . ILE A 1 210 ? 14.583 13.220 -11.918 1.00 94.31 210 ILE A C 1
ATOM 1666 O O . ILE A 1 210 ? 14.913 13.639 -13.020 1.00 94.31 210 ILE A O 1
ATOM 1670 N N . LYS A 1 211 ? 15.495 12.887 -10.993 1.00 95.00 211 LYS A N 1
ATOM 1671 C CA . LYS A 1 211 ? 16.942 13.032 -11.242 1.00 95.00 211 LYS A CA 1
ATOM 1672 C C . LYS A 1 211 ? 17.388 12.248 -12.476 1.00 95.00 211 LYS A C 1
ATOM 1674 O O . LYS A 1 211 ? 18.177 12.759 -13.267 1.00 95.00 211 LYS A O 1
ATOM 1679 N N . LEU A 1 212 ? 16.867 11.031 -12.647 1.00 91.94 212 LEU A N 1
ATOM 1680 C CA . LEU A 1 212 ? 17.118 10.215 -13.832 1.00 91.94 212 LEU A CA 1
ATOM 1681 C C . LEU A 1 212 ? 16.562 10.877 -15.101 1.00 91.94 212 LEU A C 1
ATOM 1683 O O . LEU A 1 212 ? 17.277 10.955 -16.095 1.00 91.94 212 LEU A O 1
ATOM 1687 N N . SER A 1 213 ? 15.327 11.384 -15.056 1.00 91.31 213 SER A N 1
ATOM 1688 C CA . SER A 1 213 ? 14.684 12.088 -16.172 1.00 91.31 213 SER A CA 1
ATOM 1689 C C . SER A 1 213 ? 15.438 13.366 -16.560 1.00 91.31 213 SER A C 1
ATOM 1691 O O . SER A 1 213 ? 15.731 13.579 -17.733 1.00 91.31 213 SER A O 1
ATOM 1693 N N . SER A 1 214 ? 15.863 14.177 -15.588 1.00 93.94 214 SER A N 1
ATOM 1694 C CA . SER A 1 214 ? 16.654 15.388 -15.831 1.00 93.94 214 SER A CA 1
ATOM 1695 C C . SER A 1 214 ? 18.023 15.070 -16.431 1.00 93.94 214 SER A C 1
ATOM 1697 O O . SER A 1 214 ? 18.451 15.736 -17.373 1.00 93.94 214 SER A O 1
ATOM 1699 N N . ALA A 1 215 ? 18.702 14.030 -15.935 1.00 93.50 215 ALA A N 1
ATOM 1700 C CA . ALA A 1 215 ? 19.951 13.560 -16.531 1.00 93.50 215 ALA A CA 1
ATOM 1701 C C . ALA A 1 215 ? 19.731 13.067 -17.970 1.00 93.50 215 ALA A C 1
ATOM 1703 O O . ALA A 1 215 ? 20.514 13.391 -18.860 1.00 93.50 215 ALA A O 1
ATOM 1704 N N . ALA A 1 216 ? 18.641 12.339 -18.214 1.00 91.50 216 ALA A N 1
ATOM 1705 C CA . ALA A 1 216 ? 18.263 11.869 -19.539 1.00 91.50 216 ALA A CA 1
ATOM 1706 C C . ALA A 1 216 ? 17.988 13.026 -20.510 1.00 91.50 216 ALA A C 1
ATOM 1708 O O . ALA A 1 216 ? 18.493 13.007 -21.629 1.00 91.50 216 ALA A O 1
ATOM 1709 N N . ALA A 1 217 ? 17.249 14.050 -20.074 1.00 90.44 217 ALA A N 1
ATOM 1710 C CA . ALA A 1 217 ? 16.963 15.247 -20.859 1.00 90.44 217 ALA A CA 1
ATOM 1711 C C . ALA A 1 217 ? 18.240 16.031 -21.188 1.00 90.44 217 ALA A C 1
ATOM 1713 O O . ALA A 1 217 ? 18.418 16.467 -22.322 1.00 90.44 217 ALA A O 1
ATOM 1714 N N . PHE A 1 218 ? 19.159 16.154 -20.227 1.00 92.06 218 PHE A N 1
ATOM 1715 C CA . PHE A 1 218 ? 20.460 16.781 -20.450 1.00 92.06 218 PHE A CA 1
ATOM 1716 C C . PHE A 1 218 ? 21.298 16.012 -21.482 1.00 92.06 218 PHE A C 1
ATOM 1718 O O . PHE A 1 218 ? 21.790 16.602 -22.441 1.00 92.06 218 PHE A O 1
ATOM 1725 N N . ILE A 1 219 ? 21.409 14.687 -21.333 1.00 88.69 219 ILE A N 1
ATOM 1726 C CA . ILE A 1 219 ? 22.115 13.809 -22.279 1.00 88.69 219 ILE A CA 1
ATOM 1727 C C . ILE A 1 219 ? 21.477 13.894 -23.674 1.00 88.69 219 ILE A C 1
ATOM 1729 O O . ILE A 1 219 ? 22.182 14.035 -24.673 1.00 88.69 219 ILE A O 1
ATOM 1733 N N . LEU A 1 220 ? 20.145 13.866 -23.747 1.00 87.50 220 LEU A N 1
ATOM 1734 C CA . LEU A 1 220 ? 19.406 14.011 -24.997 1.00 87.50 220 LEU A CA 1
ATOM 1735 C C . LEU A 1 220 ? 19.707 15.354 -25.666 1.00 87.50 220 LEU A C 1
ATOM 1737 O O . LEU A 1 220 ? 20.019 15.364 -26.851 1.00 87.50 220 LEU A O 1
ATOM 1741 N N . ALA A 1 221 ? 19.668 16.458 -24.915 1.00 87.12 221 ALA A N 1
ATOM 1742 C CA . ALA A 1 221 ? 19.940 17.799 -25.425 1.00 87.12 221 ALA A CA 1
ATOM 1743 C C . ALA A 1 221 ? 21.383 17.952 -25.930 1.00 87.12 221 ALA A C 1
ATOM 1745 O O . ALA A 1 221 ? 21.595 18.543 -26.990 1.00 87.12 221 ALA A O 1
ATOM 1746 N N . LEU A 1 222 ? 22.366 17.383 -25.221 1.00 85.44 222 LEU A N 1
ATOM 1747 C CA . LEU A 1 222 ? 23.754 17.329 -25.691 1.00 85.44 222 LEU A CA 1
ATOM 1748 C C . LEU A 1 222 ? 23.872 16.539 -26.996 1.00 85.44 222 LEU A C 1
ATOM 1750 O O . LEU A 1 222 ? 24.563 16.974 -27.913 1.00 85.44 222 LEU A O 1
ATOM 1754 N N . GLY A 1 223 ? 23.165 15.412 -27.096 1.00 83.19 223 GLY A N 1
ATOM 1755 C CA . GLY A 1 223 ? 23.084 14.629 -28.321 1.00 83.19 223 GLY A CA 1
ATOM 1756 C C . GLY A 1 223 ? 22.460 15.421 -29.468 1.00 83.19 223 GLY A C 1
ATOM 1757 O O . GLY A 1 223 ? 23.111 15.656 -30.477 1.00 83.19 223 GLY A O 1
ATOM 1758 N N . SER A 1 224 ? 21.215 15.876 -29.326 1.00 78.88 224 SER A N 1
ATOM 1759 C CA . SER A 1 224 ? 20.471 16.537 -30.405 1.00 78.88 224 SER A CA 1
ATOM 1760 C C . SER A 1 224 ? 21.059 17.895 -30.801 1.00 78.88 224 SER A C 1
ATOM 1762 O O . SER A 1 224 ? 21.169 18.193 -31.989 1.00 78.88 224 SER A O 1
ATOM 1764 N N . GLY A 1 225 ? 21.461 18.712 -29.823 1.00 76.81 225 GLY A N 1
ATOM 1765 C CA . GLY A 1 225 ? 22.084 20.015 -30.061 1.00 76.81 225 GLY A CA 1
ATOM 1766 C C . GLY A 1 225 ? 23.504 19.887 -30.612 1.00 76.81 225 GLY A C 1
ATOM 1767 O O . GLY A 1 225 ? 23.873 20.611 -31.536 1.00 76.81 225 GLY A O 1
ATOM 1768 N N . GLY A 1 226 ? 24.269 18.913 -30.108 1.00 70.81 226 GLY A N 1
ATOM 1769 C CA . GLY A 1 226 ? 25.596 18.581 -30.616 1.00 70.81 226 GLY A CA 1
ATOM 1770 C C . GLY A 1 226 ? 25.552 18.125 -32.071 1.00 70.81 226 GLY A C 1
ATOM 1771 O O . GLY A 1 226 ? 26.303 18.649 -32.881 1.00 70.81 226 GLY A O 1
ATOM 1772 N N . ILE A 1 227 ? 24.626 17.236 -32.444 1.00 70.69 227 ILE A N 1
ATOM 1773 C CA . ILE A 1 227 ? 24.452 16.804 -33.843 1.00 70.69 227 ILE A CA 1
ATOM 1774 C C . ILE A 1 227 ? 24.132 17.991 -34.758 1.00 70.69 227 ILE A C 1
ATOM 1776 O O . ILE A 1 227 ? 24.688 18.074 -35.848 1.00 70.69 227 ILE A O 1
ATOM 1780 N N . ALA A 1 228 ? 23.250 18.905 -34.341 1.00 70.56 228 ALA A N 1
ATOM 1781 C CA . ALA A 1 228 ? 22.836 20.029 -35.180 1.00 70.56 228 ALA A CA 1
ATOM 1782 C C . ALA A 1 228 ? 23.986 21.011 -35.451 1.00 70.56 228 ALA A C 1
ATOM 1784 O O . ALA A 1 228 ? 24.179 21.440 -36.587 1.00 70.56 228 ALA A O 1
ATOM 1785 N N . ILE A 1 229 ? 24.771 21.339 -34.421 1.00 73.75 229 ILE A N 1
ATOM 1786 C CA . ILE A 1 229 ? 25.922 22.239 -34.556 1.00 73.75 229 ILE A CA 1
ATOM 1787 C C . ILE A 1 229 ? 27.050 21.528 -35.305 1.00 73.75 229 ILE A C 1
ATOM 1789 O O . ILE A 1 229 ? 27.589 22.061 -36.267 1.00 73.75 229 ILE A O 1
ATOM 1793 N N . LEU A 1 230 ? 27.398 20.310 -34.898 1.00 69.19 230 LEU A N 1
ATOM 1794 C CA . LEU A 1 230 ? 28.550 19.599 -35.443 1.00 69.19 230 LEU A CA 1
ATOM 1795 C C . LEU A 1 230 ? 28.290 19.089 -36.860 1.00 69.19 230 LEU A C 1
ATOM 1797 O O . LEU A 1 230 ? 29.171 19.203 -37.698 1.00 69.19 230 LEU A O 1
ATOM 1801 N N . GLY A 1 231 ? 27.084 18.618 -37.177 1.00 68.12 231 GLY A N 1
ATOM 1802 C CA . GLY A 1 231 ? 26.719 18.172 -38.524 1.00 68.12 231 GLY A CA 1
ATOM 1803 C C . GLY A 1 231 ? 26.744 19.288 -39.573 1.00 68.12 231 GLY A C 1
ATOM 1804 O O . GLY A 1 231 ? 26.946 19.004 -40.750 1.00 68.12 231 GLY A O 1
ATOM 1805 N N . ALA A 1 232 ? 26.607 20.552 -39.156 1.00 75.75 232 ALA A N 1
ATOM 1806 C CA . ALA A 1 232 ? 26.746 21.704 -40.046 1.00 75.75 232 ALA A CA 1
ATOM 1807 C C . ALA A 1 232 ? 28.207 21.992 -40.442 1.00 75.75 232 ALA A C 1
ATOM 1809 O O . ALA A 1 232 ? 28.441 22.613 -41.477 1.00 75.75 232 ALA A O 1
ATOM 1810 N N . PHE A 1 233 ? 29.184 21.543 -39.644 1.00 80.00 233 PHE A N 1
ATOM 1811 C CA . PHE A 1 233 ? 30.599 21.879 -39.842 1.00 80.00 233 PHE A CA 1
ATOM 1812 C C . PHE A 1 233 ? 31.516 20.662 -40.056 1.00 80.00 233 PHE A C 1
ATOM 1814 O O . PHE A 1 233 ? 32.547 20.798 -40.707 1.00 80.00 233 PHE A O 1
ATOM 1821 N N . GLN A 1 234 ? 31.177 19.485 -39.521 1.00 80.38 234 GLN A N 1
ATOM 1822 C CA . GLN A 1 234 ? 31.990 18.262 -39.533 1.00 80.38 234 GLN A CA 1
ATOM 1823 C C . GLN A 1 234 ? 31.097 17.006 -39.509 1.00 80.38 234 GLN A C 1
ATOM 1825 O O . GLN A 1 234 ? 30.660 16.543 -38.452 1.00 80.38 234 GLN A O 1
ATOM 1830 N N . ALA A 1 235 ? 30.856 16.415 -40.683 1.00 72.88 235 ALA A N 1
ATOM 1831 C CA . ALA A 1 235 ? 30.017 15.220 -40.832 1.00 72.88 235 ALA A CA 1
ATOM 1832 C C . ALA A 1 235 ? 30.536 13.999 -40.042 1.00 72.88 235 ALA A C 1
ATOM 1834 O O . ALA A 1 235 ? 29.745 13.163 -39.612 1.00 72.88 235 ALA A O 1
ATOM 1835 N N . ASP A 1 236 ? 31.839 13.927 -39.771 1.00 72.12 236 ASP A N 1
ATOM 1836 C CA . ASP A 1 236 ? 32.464 12.819 -39.035 1.00 72.12 236 ASP A CA 1
ATOM 1837 C C . ASP A 1 236 ? 32.048 12.762 -37.553 1.00 72.12 236 ASP A C 1
ATOM 1839 O O . ASP A 1 236 ? 32.244 11.754 -36.873 1.00 72.12 236 ASP A O 1
ATOM 1843 N N . LEU A 1 237 ? 31.422 13.822 -37.032 1.00 70.00 237 LEU A N 1
ATOM 1844 C CA . LEU A 1 237 ? 30.924 13.889 -35.657 1.00 70.00 237 LEU A CA 1
ATOM 1845 C C . LEU A 1 237 ? 29.484 13.352 -35.510 1.00 70.00 237 LEU A C 1
ATOM 1847 O O . LEU A 1 237 ? 28.976 13.253 -34.393 1.00 70.00 237 LEU A O 1
ATOM 1851 N N . LEU A 1 238 ? 28.824 12.928 -36.597 1.00 70.19 238 LEU A N 1
ATOM 1852 C CA . LEU A 1 238 ? 27.487 12.307 -36.542 1.00 70.19 238 LEU A CA 1
ATOM 1853 C C . LEU A 1 238 ? 27.435 11.051 -35.656 1.00 70.19 238 LEU A C 1
ATOM 1855 O O . LEU A 1 238 ? 26.394 10.744 -35.081 1.00 70.19 238 LEU A O 1
ATOM 1859 N N . GLN A 1 239 ? 28.559 10.357 -35.477 1.00 69.25 239 GLN A N 1
ATOM 1860 C CA . GLN A 1 239 ? 28.684 9.210 -34.570 1.00 69.25 239 GLN A CA 1
ATOM 1861 C C . GLN A 1 239 ? 28.373 9.541 -33.096 1.00 69.25 239 GLN A C 1
ATOM 1863 O O . GLN A 1 239 ? 27.944 8.666 -32.342 1.00 69.25 239 GLN A O 1
ATOM 1868 N N . TYR A 1 240 ? 28.483 10.811 -32.685 1.00 71.44 240 TYR A N 1
ATOM 1869 C CA . TYR A 1 240 ? 28.097 11.260 -31.342 1.00 71.44 240 TYR A CA 1
ATOM 1870 C C . TYR A 1 240 ? 26.576 11.367 -31.149 1.00 71.44 240 TYR A C 1
ATOM 1872 O O . TYR A 1 240 ? 26.113 11.564 -30.023 1.00 71.44 240 TYR A O 1
ATOM 1880 N N . ALA A 1 241 ? 25.777 11.125 -32.198 1.00 71.38 241 ALA A N 1
ATOM 1881 C CA . ALA A 1 241 ? 24.324 11.011 -32.091 1.00 71.38 241 ALA A CA 1
ATOM 1882 C C . ALA A 1 241 ? 23.856 9.917 -31.117 1.00 71.38 241 ALA A C 1
ATOM 1884 O O . ALA A 1 241 ? 22.742 9.986 -30.593 1.00 71.38 241 ALA A O 1
ATOM 1885 N N . VAL A 1 242 ? 24.727 8.948 -30.807 1.00 73.56 242 VAL A N 1
ATOM 1886 C CA . VAL A 1 242 ? 24.501 7.922 -29.776 1.00 73.56 242 VAL A CA 1
ATOM 1887 C C . VAL A 1 242 ? 24.130 8.495 -28.424 1.00 73.56 242 VAL A C 1
ATOM 1889 O O . VAL A 1 242 ? 23.313 7.911 -27.714 1.00 73.56 242 VAL A O 1
ATOM 1892 N N . VAL A 1 243 ? 24.689 9.657 -28.085 1.00 80.69 243 VAL A N 1
ATOM 1893 C CA . VAL A 1 243 ? 24.422 10.328 -26.817 1.00 80.69 243 VAL A CA 1
ATOM 1894 C C . VAL A 1 243 ? 22.941 10.703 -26.749 1.00 80.69 243 VAL A C 1
ATOM 1896 O O . VAL A 1 243 ? 22.295 10.450 -25.739 1.00 80.69 243 VAL A O 1
ATOM 1899 N N . GLY A 1 244 ? 22.357 11.158 -27.862 1.00 82.62 244 GLY A N 1
ATOM 1900 C CA . GLY A 1 244 ? 20.922 11.423 -27.959 1.00 82.62 244 GLY A CA 1
ATOM 1901 C C . GLY A 1 244 ? 20.078 10.176 -27.689 1.00 82.62 244 GLY A C 1
ATOM 1902 O O . GLY A 1 244 ? 19.148 10.220 -26.887 1.00 82.62 244 GLY A O 1
ATOM 1903 N N . ILE A 1 245 ? 20.451 9.037 -28.282 1.00 82.62 245 ILE A N 1
ATOM 1904 C CA . ILE A 1 245 ? 19.708 7.780 -28.113 1.00 82.62 245 ILE A CA 1
ATOM 1905 C C . ILE A 1 245 ? 19.806 7.251 -26.675 1.00 82.62 245 ILE A C 1
ATOM 1907 O O . ILE A 1 245 ? 18.812 6.769 -26.129 1.00 82.62 245 ILE A O 1
ATOM 1911 N N . LEU A 1 246 ? 20.969 7.385 -26.029 1.00 84.44 246 LEU A N 1
ATOM 1912 C CA . LEU A 1 246 ? 21.131 7.087 -24.602 1.00 84.44 246 LEU A CA 1
ATOM 1913 C C . LEU A 1 246 ? 20.198 7.953 -23.747 1.00 84.44 246 LEU A C 1
ATOM 1915 O O . LEU A 1 246 ? 19.531 7.433 -22.852 1.00 84.44 246 LEU A O 1
ATOM 1919 N N . GLY A 1 247 ? 20.101 9.248 -24.060 1.00 86.81 247 GLY A N 1
ATOM 1920 C CA . GLY A 1 247 ? 19.157 10.166 -23.425 1.00 86.81 247 GLY A CA 1
ATOM 1921 C C . GLY A 1 247 ? 17.709 9.702 -23.585 1.00 86.81 247 GLY A C 1
ATOM 1922 O O . GLY A 1 247 ? 16.995 9.560 -22.596 1.00 86.81 247 GLY A O 1
ATOM 1923 N N . THR A 1 248 ? 17.281 9.358 -24.804 1.00 87.12 248 THR A N 1
ATOM 1924 C CA . THR A 1 248 ? 15.930 8.828 -25.062 1.00 87.12 248 THR A CA 1
ATOM 1925 C C . THR A 1 248 ? 15.659 7.516 -24.318 1.00 87.12 248 THR A C 1
ATOM 1927 O O . THR A 1 248 ? 14.580 7.339 -23.747 1.00 87.12 248 THR A O 1
ATOM 1930 N N . ALA A 1 249 ? 16.626 6.596 -24.280 1.00 86.00 249 ALA A N 1
ATOM 1931 C CA . ALA A 1 249 ? 16.485 5.322 -23.579 1.00 86.00 249 ALA A CA 1
ATOM 1932 C C . ALA A 1 249 ? 16.347 5.520 -22.060 1.00 86.00 249 ALA A C 1
ATOM 1934 O O . ALA A 1 249 ? 15.475 4.913 -21.438 1.00 86.00 249 ALA A O 1
ATOM 1935 N N . LEU A 1 250 ? 17.155 6.404 -21.463 1.00 87.50 250 LEU A N 1
ATOM 1936 C CA . LEU A 1 250 ? 17.059 6.747 -20.040 1.00 87.50 250 LEU A CA 1
ATOM 1937 C C . LEU A 1 250 ? 15.744 7.462 -19.708 1.00 87.50 250 LEU A C 1
ATOM 1939 O O . LEU A 1 250 ? 15.119 7.135 -18.700 1.00 87.50 250 LEU A O 1
ATOM 1943 N N . ALA A 1 251 ? 15.294 8.382 -20.565 1.00 88.56 251 ALA A N 1
ATOM 1944 C CA . ALA A 1 251 ? 14.015 9.072 -20.401 1.00 88.56 251 ALA A CA 1
ATOM 1945 C C . ALA A 1 251 ? 12.850 8.076 -20.447 1.00 88.56 251 ALA A C 1
ATOM 1947 O O . ALA A 1 251 ? 11.945 8.141 -19.618 1.00 88.56 251 ALA A O 1
ATOM 1948 N N . THR A 1 252 ? 12.923 7.093 -21.349 1.00 86.38 252 THR A N 1
ATOM 1949 C CA . THR A 1 252 ? 11.949 5.997 -21.423 1.00 86.38 252 THR A CA 1
ATOM 1950 C C . THR A 1 252 ? 11.951 5.174 -20.136 1.00 86.38 252 THR A C 1
ATOM 1952 O O . THR A 1 252 ? 10.888 4.896 -19.596 1.00 86.38 252 THR A O 1
ATOM 1955 N N . VAL A 1 253 ? 13.118 4.817 -19.587 1.00 87.31 253 VAL A N 1
ATOM 1956 C CA . VAL A 1 253 ? 13.190 4.104 -18.297 1.00 87.31 253 VAL A CA 1
ATOM 1957 C C . VAL A 1 253 ? 12.584 4.929 -17.166 1.00 87.31 253 VAL A C 1
ATOM 1959 O O . VAL A 1 253 ? 11.834 4.380 -16.363 1.00 87.31 253 VAL A O 1
ATOM 1962 N N . ALA A 1 254 ? 12.887 6.227 -17.088 1.00 89.06 254 ALA A N 1
ATOM 1963 C CA . ALA A 1 254 ? 12.331 7.106 -16.064 1.00 89.06 254 ALA A CA 1
ATOM 1964 C C . ALA A 1 254 ? 10.800 7.194 -16.170 1.00 89.06 254 ALA A C 1
ATOM 1966 O O . ALA A 1 254 ? 10.113 6.940 -15.185 1.00 89.06 254 ALA A O 1
ATOM 1967 N N . SER A 1 255 ? 10.274 7.450 -17.371 1.00 88.81 255 SER A N 1
ATOM 1968 C CA . SER A 1 255 ? 8.832 7.480 -17.648 1.00 88.81 255 SER A CA 1
ATOM 1969 C C . SER A 1 255 ? 8.159 6.153 -17.289 1.00 88.81 255 SER A C 1
ATOM 1971 O O . SER A 1 255 ? 7.169 6.157 -16.569 1.00 88.81 255 SER A O 1
ATOM 1973 N N . ARG A 1 256 ? 8.736 5.006 -17.671 1.00 85.12 256 ARG A N 1
ATOM 1974 C CA . ARG A 1 256 ? 8.179 3.689 -17.318 1.00 85.12 256 ARG A CA 1
ATOM 1975 C C . ARG A 1 256 ? 8.193 3.417 -15.825 1.00 85.12 256 ARG A C 1
ATOM 1977 O O . ARG A 1 256 ? 7.259 2.817 -15.304 1.00 85.12 256 ARG A O 1
ATOM 1984 N N . ARG A 1 257 ? 9.251 3.827 -15.124 1.00 87.44 257 ARG A N 1
ATOM 1985 C CA . ARG A 1 257 ? 9.296 3.705 -13.665 1.00 87.44 257 ARG A CA 1
ATOM 1986 C C . ARG A 1 257 ? 8.206 4.541 -13.011 1.00 87.44 257 ARG A C 1
ATOM 1988 O O . ARG A 1 257 ? 7.621 4.046 -12.053 1.00 87.44 257 ARG A O 1
ATOM 1995 N N . GLU A 1 258 ? 7.933 5.737 -13.523 1.00 89.56 258 GLU A N 1
ATOM 1996 C CA . GLU A 1 258 ? 6.839 6.565 -13.017 1.00 89.56 258 GLU A CA 1
ATOM 1997 C C . GLU A 1 258 ? 5.472 5.961 -13.342 1.00 89.56 258 GLU A C 1
ATOM 1999 O O . GLU A 1 258 ? 4.662 5.813 -12.442 1.00 89.56 258 GLU A O 1
ATOM 2004 N N . GLU A 1 259 ? 5.231 5.500 -14.570 1.00 86.75 259 GLU A N 1
ATOM 2005 C CA . GLU A 1 259 ? 3.963 4.853 -14.949 1.00 86.75 259 GLU A CA 1
ATOM 2006 C C . GLU A 1 259 ? 3.662 3.606 -14.102 1.00 86.75 259 GLU A C 1
ATOM 2008 O O . GLU A 1 259 ? 2.524 3.384 -13.699 1.00 86.75 259 GLU A O 1
ATOM 2013 N N . LEU A 1 260 ? 4.684 2.793 -13.814 1.00 83.94 260 LEU A N 1
ATOM 2014 C CA . LEU A 1 260 ? 4.526 1.539 -13.072 1.00 83.94 260 LEU A CA 1
ATOM 2015 C C . LEU A 1 260 ? 4.431 1.731 -11.557 1.00 83.94 260 LEU A C 1
ATOM 2017 O O . LEU A 1 260 ? 3.764 0.948 -10.888 1.00 83.94 260 LEU A O 1
ATOM 2021 N N . ASN A 1 261 ? 5.154 2.698 -10.988 1.00 87.31 261 ASN A N 1
ATOM 2022 C CA . ASN A 1 261 ? 5.142 2.908 -9.537 1.00 87.31 261 ASN A CA 1
ATOM 2023 C C . ASN A 1 261 ? 4.183 4.018 -9.107 1.00 87.31 261 ASN A C 1
ATOM 2025 O O . ASN A 1 261 ? 3.853 4.068 -7.922 1.00 87.31 261 ASN A O 1
ATOM 2029 N N . GLN A 1 262 ? 3.766 4.880 -10.041 1.00 90.25 262 GLN A N 1
ATOM 2030 C CA . GLN A 1 262 ? 2.960 6.082 -9.827 1.00 90.25 262 GLN A CA 1
ATOM 2031 C C . GLN A 1 262 ? 3.433 6.847 -8.583 1.00 90.25 262 GLN A C 1
ATOM 2033 O O . GLN A 1 262 ? 2.643 7.139 -7.688 1.00 90.25 262 GLN A O 1
ATOM 2038 N N . ASP A 1 263 ? 4.749 7.056 -8.454 1.00 93.00 263 ASP A N 1
ATOM 2039 C CA . ASP A 1 263 ? 5.381 7.459 -7.196 1.00 93.00 263 ASP A CA 1
ATOM 2040 C C . ASP A 1 263 ? 4.932 8.862 -6.758 1.00 93.00 263 ASP A C 1
ATOM 2042 O O . ASP A 1 263 ? 4.699 9.077 -5.568 1.00 93.00 263 ASP A O 1
ATOM 2046 N N . GLU A 1 264 ? 4.747 9.799 -7.691 1.00 94.75 264 GLU A N 1
ATOM 2047 C CA . GLU A 1 264 ? 4.231 11.137 -7.379 1.00 94.75 264 GLU A CA 1
ATOM 2048 C C . GLU A 1 264 ? 2.810 11.056 -6.810 1.00 94.75 264 GLU A C 1
ATOM 2050 O O . GLU A 1 264 ? 2.579 11.392 -5.643 1.00 94.75 264 GLU A O 1
ATOM 2055 N N . ARG A 1 265 ? 1.884 10.500 -7.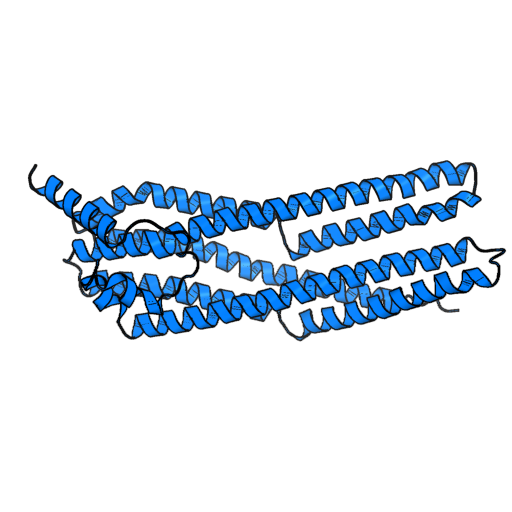602 1.00 93.12 265 ARG A N 1
ATOM 2056 C CA . ARG A 1 265 ? 0.469 10.318 -7.245 1.00 93.12 265 ARG A CA 1
ATOM 2057 C C . ARG A 1 265 ? 0.314 9.547 -5.933 1.00 93.12 265 ARG A C 1
ATOM 2059 O O . ARG A 1 265 ? -0.441 9.964 -5.054 1.00 93.12 265 ARG A O 1
ATOM 2066 N N . ASN A 1 266 ? 1.061 8.456 -5.762 1.00 93.38 266 ASN A N 1
ATOM 2067 C CA . ASN A 1 266 ? 1.036 7.637 -4.551 1.00 93.38 266 ASN A CA 1
ATOM 2068 C C . ASN A 1 266 ? 1.558 8.386 -3.325 1.00 93.38 266 ASN A C 1
ATOM 2070 O O . ASN A 1 266 ? 0.993 8.236 -2.240 1.00 93.38 266 ASN A O 1
ATOM 2074 N N . SER A 1 267 ? 2.601 9.206 -3.478 1.00 95.88 267 SER A N 1
ATOM 2075 C CA . SER A 1 267 ? 3.122 10.014 -2.373 1.00 95.88 267 SER A CA 1
ATOM 2076 C C . SER A 1 267 ? 2.100 11.041 -1.883 1.00 95.88 267 SER A C 1
ATOM 2078 O O . SER A 1 267 ? 1.876 11.166 -0.677 1.00 95.88 267 SER A O 1
ATOM 2080 N N . GLU A 1 268 ? 1.430 11.736 -2.805 1.00 95.44 268 GLU A N 1
ATOM 2081 C CA . GLU A 1 268 ? 0.423 12.740 -2.473 1.00 95.44 268 GLU A CA 1
ATOM 2082 C C . GLU A 1 268 ? -0.813 12.117 -1.843 1.00 95.44 268 GLU A C 1
ATOM 2084 O O . GLU A 1 268 ? -1.317 12.627 -0.837 1.00 95.44 268 GLU A O 1
ATOM 2089 N N . ARG A 1 269 ? -1.278 11.004 -2.417 1.00 94.56 269 ARG A N 1
ATOM 2090 C CA . ARG A 1 269 ? -2.433 10.265 -1.922 1.00 94.56 269 ARG A CA 1
ATOM 2091 C C . ARG A 1 269 ? -2.206 9.789 -0.496 1.00 94.56 269 ARG A C 1
ATOM 2093 O O . ARG A 1 269 ? -2.953 10.194 0.386 1.00 94.56 269 ARG A O 1
ATOM 2100 N N . TYR A 1 270 ? -1.134 9.040 -0.240 1.00 95.75 270 TYR A N 1
ATOM 2101 C CA . TYR A 1 270 ? -0.862 8.528 1.104 1.00 95.75 270 TYR A CA 1
ATOM 2102 C C . TYR A 1 270 ? -0.656 9.642 2.127 1.00 95.75 270 TYR A C 1
ATOM 2104 O O . TYR A 1 270 ? -1.140 9.538 3.252 1.00 95.75 270 TYR A O 1
ATOM 2112 N N . ARG A 1 271 ? -0.019 10.752 1.739 1.00 96.69 271 ARG A N 1
ATOM 2113 C CA . ARG A 1 271 ? 0.074 11.934 2.603 1.00 96.69 271 ARG A CA 1
ATOM 2114 C C . ARG A 1 271 ? -1.308 12.508 2.934 1.00 96.69 271 ARG A C 1
ATOM 2116 O O . ARG A 1 271 ? -1.554 12.874 4.079 1.00 96.69 271 ARG A O 1
ATOM 2123 N N . ARG A 1 272 ? -2.221 12.582 1.960 1.00 96.88 272 ARG A N 1
ATOM 2124 C CA . ARG A 1 272 ? -3.600 13.041 2.183 1.00 96.88 272 ARG A CA 1
ATOM 2125 C C . ARG A 1 272 ? -4.353 12.099 3.122 1.00 96.88 272 ARG A C 1
ATOM 2127 O O . ARG A 1 272 ? -4.964 12.587 4.068 1.00 96.88 272 ARG A O 1
ATOM 2134 N N . THR A 1 273 ? -4.279 10.787 2.908 1.00 96.50 273 THR A N 1
ATOM 2135 C CA . THR A 1 273 ? -4.916 9.786 3.778 1.00 96.50 273 THR A CA 1
ATOM 2136 C C . THR A 1 273 ? -4.386 9.884 5.205 1.00 96.50 273 THR A C 1
ATOM 2138 O O . THR A 1 273 ? -5.171 9.928 6.146 1.00 96.50 273 THR A O 1
ATOM 2141 N N . ALA A 1 274 ? -3.064 9.987 5.378 1.00 97.19 274 ALA A N 1
ATOM 2142 C CA . ALA A 1 274 ? -2.444 10.171 6.687 1.00 97.19 274 ALA A CA 1
ATOM 2143 C C . ALA A 1 274 ? -2.967 11.425 7.403 1.00 97.19 274 ALA A C 1
ATOM 2145 O O . ALA A 1 274 ? -3.352 11.346 8.568 1.00 97.19 274 ALA A O 1
ATOM 2146 N N . ASN A 1 275 ? -3.058 12.556 6.695 1.00 97.81 275 ASN A N 1
ATOM 2147 C CA . ASN A 1 275 ? -3.606 13.795 7.250 1.00 97.81 275 ASN A CA 1
ATOM 2148 C C . ASN A 1 275 ? -5.084 13.646 7.648 1.00 97.81 275 ASN A C 1
ATOM 2150 O O . ASN A 1 275 ? -5.473 14.089 8.724 1.00 97.81 275 ASN A O 1
ATOM 2154 N N . LEU A 1 276 ? -5.905 12.994 6.818 1.00 97.81 276 LEU A N 1
ATOM 2155 C CA . LEU A 1 276 ? -7.316 12.736 7.133 1.00 97.81 276 LEU A CA 1
ATOM 2156 C C . LEU A 1 276 ? -7.466 11.840 8.370 1.00 97.81 276 LEU A C 1
ATOM 2158 O O . LEU A 1 276 ? -8.268 12.140 9.251 1.00 97.81 276 LEU A O 1
ATOM 2162 N N . LEU A 1 277 ? -6.661 10.779 8.477 1.00 97.81 277 LEU A N 1
ATOM 2163 C CA . LEU A 1 277 ? -6.625 9.924 9.665 1.00 97.81 277 LEU A CA 1
ATOM 2164 C C . LEU A 1 277 ? -6.151 10.692 10.906 1.00 97.81 277 LEU A C 1
ATOM 2166 O O . LEU A 1 277 ? -6.691 10.476 11.989 1.00 97.81 277 LEU A O 1
ATOM 2170 N N . SER A 1 278 ? -5.195 11.613 10.755 1.00 97.75 278 SER A N 1
ATOM 2171 C CA . SER A 1 278 ? -4.757 12.500 11.838 1.00 97.75 278 SER A CA 1
ATOM 2172 C C . SER A 1 278 ? -5.892 13.407 12.318 1.00 97.75 278 SER A C 1
ATOM 2174 O O . SER A 1 278 ? -6.117 13.498 13.520 1.00 97.75 278 SER A O 1
ATOM 2176 N N . HIS A 1 279 ? -6.667 14.004 11.409 1.00 97.38 279 HIS A N 1
ATOM 2177 C CA . HIS A 1 279 ? -7.833 14.815 11.778 1.00 97.38 279 HIS A CA 1
ATOM 2178 C C . HIS A 1 279 ? -8.936 14.005 12.463 1.00 97.38 279 HIS A C 1
ATOM 2180 O O . HIS A 1 279 ? -9.564 14.481 13.404 1.00 97.38 279 HIS A O 1
ATOM 2186 N N . ILE A 1 280 ? -9.160 12.755 12.046 1.00 96.50 280 ILE A N 1
ATOM 2187 C CA . ILE A 1 280 ? -10.075 11.864 12.771 1.00 96.50 280 ILE A CA 1
ATOM 2188 C C . ILE A 1 280 ? -9.531 11.594 14.180 1.00 96.50 280 ILE A C 1
ATOM 2190 O O . ILE A 1 280 ? -10.273 11.675 15.156 1.00 96.50 280 ILE A O 1
ATOM 2194 N N . ARG A 1 281 ? -8.224 11.342 14.308 1.00 96.56 281 ARG A N 1
ATOM 2195 C CA . ARG A 1 281 ? -7.562 11.099 15.594 1.00 96.56 281 ARG A CA 1
ATOM 2196 C C . ARG A 1 281 ? -7.613 12.300 16.543 1.00 96.56 281 ARG A C 1
ATOM 2198 O O . ARG A 1 281 ? -7.668 12.091 17.750 1.00 96.56 281 ARG A O 1
ATOM 2205 N N . GLU A 1 282 ? -7.625 13.535 16.044 1.00 96.88 282 GLU A N 1
ATOM 2206 C CA . GLU A 1 282 ? -7.798 14.745 16.872 1.00 96.88 282 GLU A CA 1
ATOM 2207 C C . GLU A 1 282 ? -9.108 14.710 17.679 1.00 96.88 282 GLU A C 1
ATOM 2209 O O . GLU A 1 282 ? -9.175 15.254 18.777 1.00 96.88 282 GLU A O 1
ATOM 2214 N N . ARG A 1 283 ? -10.130 14.003 17.179 1.00 97.12 283 ARG A N 1
ATOM 2215 C CA . ARG A 1 283 ? -11.436 13.830 17.834 1.00 97.12 283 ARG A CA 1
ATOM 2216 C C . ARG A 1 283 ? -11.458 12.686 18.855 1.00 97.12 283 ARG A C 1
ATOM 2218 O O . ARG A 1 283 ? -12.487 12.463 19.488 1.00 97.12 283 ARG A O 1
ATOM 2225 N N . HIS A 1 284 ? -10.357 11.948 19.022 1.00 97.62 284 HIS A N 1
ATOM 2226 C CA . HIS A 1 284 ? -10.309 10.727 19.836 1.00 97.62 284 HIS A CA 1
ATOM 2227 C C . HIS A 1 284 ? -10.709 10.967 21.296 1.00 97.62 284 HIS A C 1
ATOM 2229 O O . HIS A 1 284 ? -11.488 10.192 21.840 1.00 97.62 284 HIS A O 1
ATOM 2235 N N . SER A 1 285 ? -10.258 12.063 21.912 1.00 97.75 285 SER A N 1
ATOM 2236 C CA . SER A 1 285 ? -10.609 12.378 23.305 1.00 97.75 285 SER A CA 1
ATOM 2237 C C . SER A 1 285 ? -12.088 12.711 23.500 1.00 97.75 285 SER A C 1
ATOM 2239 O O . SER A 1 285 ? -12.668 12.381 24.532 1.00 97.75 285 SER A O 1
ATOM 2241 N N . GLU A 1 286 ? -12.731 13.305 22.494 1.00 97.31 286 GLU A N 1
ATOM 2242 C CA . GLU A 1 286 ? -14.178 13.539 22.524 1.00 97.31 286 GLU A CA 1
ATOM 2243 C C . GLU A 1 286 ? -14.951 12.216 22.429 1.00 97.31 286 GLU A C 1
ATOM 2245 O O . GLU A 1 286 ? -15.935 12.018 23.138 1.00 97.31 286 GLU A O 1
ATOM 2250 N N . VAL A 1 287 ? -14.466 11.278 21.607 1.00 97.81 287 VAL A N 1
ATOM 2251 C CA . VAL A 1 287 ? -15.028 9.923 21.487 1.00 97.81 287 VAL A CA 1
ATOM 2252 C C . VAL A 1 287 ? -14.842 9.135 22.784 1.00 97.81 287 VAL A C 1
ATOM 2254 O O . VAL A 1 287 ? -15.787 8.491 23.230 1.00 97.81 287 VAL A O 1
ATOM 2257 N N . GLN A 1 288 ? -13.668 9.213 23.421 1.00 98.06 288 GLN A N 1
ATOM 2258 C CA . GLN A 1 288 ? -13.426 8.609 24.736 1.00 98.06 288 GLN A CA 1
ATOM 2259 C C . GLN A 1 288 ? -14.442 9.114 25.764 1.00 98.06 288 GLN A C 1
ATOM 2261 O O . GLN A 1 288 ? -15.063 8.309 26.451 1.00 98.06 288 GLN A O 1
ATOM 2266 N N . MET A 1 289 ? -14.654 10.432 25.838 1.00 97.81 289 MET A N 1
ATOM 2267 C CA . MET A 1 289 ? -15.609 11.016 26.781 1.00 97.81 289 MET A CA 1
ATOM 2268 C C . MET A 1 289 ? -17.043 10.544 26.513 1.00 97.81 289 MET A C 1
ATOM 2270 O O . MET A 1 289 ? -17.711 10.093 27.437 1.00 97.81 289 MET A O 1
ATOM 2274 N N . ALA A 1 290 ? -17.492 10.571 25.255 1.00 96.12 290 ALA A N 1
ATOM 2275 C CA . ALA A 1 290 ? -18.834 10.120 24.885 1.00 96.12 290 ALA A CA 1
ATOM 2276 C C . ALA A 1 290 ? -19.061 8.626 25.196 1.00 96.12 290 ALA A C 1
ATOM 2278 O O . ALA A 1 290 ? -20.104 8.233 25.722 1.00 96.12 290 ALA A O 1
ATOM 2279 N N . VAL A 1 291 ? -18.065 7.777 24.929 1.00 97.00 291 VAL A N 1
ATOM 2280 C CA . VAL A 1 291 ? -18.127 6.350 25.277 1.00 97.00 291 VAL A CA 1
ATOM 2281 C C . VAL A 1 291 ? -18.137 6.160 26.797 1.00 97.00 291 VAL A C 1
ATOM 2283 O O . VAL A 1 291 ? -18.932 5.372 27.306 1.00 97.00 291 VAL A O 1
ATOM 2286 N N . ALA A 1 292 ? -17.326 6.918 27.541 1.00 96.81 292 ALA A N 1
ATOM 2287 C CA . ALA A 1 292 ? -17.306 6.864 29.001 1.00 96.81 292 ALA A CA 1
ATOM 2288 C C . ALA A 1 292 ? -18.659 7.256 29.619 1.00 96.81 292 ALA A C 1
ATOM 2290 O O . ALA A 1 292 ? -19.021 6.714 30.664 1.00 96.81 292 ALA A O 1
ATOM 2291 N N . THR A 1 293 ? -19.422 8.153 28.983 1.00 94.88 293 THR A N 1
ATOM 2292 C CA . THR A 1 293 ? -20.786 8.530 29.398 1.00 94.88 293 THR A CA 1
ATOM 2293 C C . THR A 1 293 ? -21.869 7.546 28.940 1.00 94.88 293 THR A C 1
ATOM 2295 O O . THR A 1 293 ? -23.048 7.774 29.203 1.00 94.88 293 THR A O 1
ATOM 2298 N N . GLY A 1 294 ? -21.494 6.439 28.288 1.00 92.50 294 GLY A N 1
ATOM 2299 C CA . GLY A 1 294 ? -22.405 5.373 27.864 1.00 92.50 294 GLY A CA 1
ATOM 2300 C C . GLY A 1 294 ? -22.954 5.519 26.441 1.00 92.50 294 GLY A C 1
ATOM 2301 O O . GLY A 1 294 ? -23.860 4.778 26.058 1.00 92.50 294 GLY A O 1
ATOM 2302 N N . GLU A 1 295 ? -22.425 6.435 25.624 1.00 93.25 295 GLU A N 1
ATOM 2303 C CA . GLU A 1 295 ? -22.846 6.601 24.227 1.00 93.25 295 GLU A CA 1
ATOM 2304 C C . GLU A 1 295 ? -22.163 5.580 23.297 1.00 93.25 295 GLU A C 1
ATOM 2306 O O . GLU A 1 295 ? -21.398 5.923 22.394 1.00 93.25 295 GLU A O 1
ATOM 2311 N N . ALA A 1 296 ? -22.471 4.292 23.479 1.00 90.19 296 ALA A N 1
ATOM 2312 C CA . ALA A 1 296 ? -21.850 3.178 22.748 1.00 90.19 296 ALA A CA 1
ATOM 2313 C C . ALA A 1 296 ? -21.903 3.318 21.208 1.00 90.19 296 ALA A C 1
ATOM 2315 O O . ALA A 1 296 ? -21.022 2.843 20.485 1.00 90.19 296 ALA A O 1
ATOM 2316 N N . ALA A 1 297 ? -22.925 3.997 20.675 1.00 93.44 297 ALA A N 1
ATOM 2317 C CA . ALA A 1 297 ? -23.068 4.245 19.240 1.00 93.44 297 ALA A CA 1
ATOM 2318 C C . ALA A 1 297 ? -21.917 5.087 18.657 1.00 93.44 297 ALA A C 1
ATOM 2320 O O . ALA A 1 297 ? -21.561 4.906 17.489 1.00 93.44 297 ALA A O 1
ATOM 2321 N N . VAL A 1 298 ? -21.308 5.967 19.459 1.00 95.69 298 VAL A N 1
ATOM 2322 C CA . VAL A 1 298 ? -20.211 6.845 19.029 1.00 95.69 298 VAL A CA 1
ATOM 2323 C C . VAL A 1 298 ? -18.960 6.034 18.684 1.00 95.69 298 VAL A C 1
ATOM 2325 O O . VAL A 1 298 ? -18.293 6.340 17.695 1.00 95.69 298 VAL A O 1
ATOM 2328 N N . LEU A 1 299 ? -18.692 4.932 19.399 1.00 96.88 299 LEU A N 1
ATOM 2329 C CA . LEU A 1 299 ? -17.603 4.003 19.066 1.00 96.88 299 LEU A CA 1
ATOM 2330 C C . LEU A 1 299 ? -17.756 3.442 17.643 1.00 96.88 299 LEU A C 1
ATOM 2332 O O . LEU A 1 299 ? -16.815 3.481 16.849 1.00 96.88 299 LEU A O 1
ATOM 2336 N N . ALA A 1 300 ? -18.950 2.955 17.298 1.00 96.12 300 ALA A N 1
ATOM 2337 C CA . ALA A 1 300 ? -19.216 2.392 15.976 1.00 96.12 300 ALA A CA 1
ATOM 2338 C C . ALA A 1 300 ? -19.095 3.442 14.864 1.00 96.12 300 ALA A C 1
ATOM 2340 O O . ALA A 1 300 ? -18.526 3.155 13.811 1.00 96.12 300 ALA A O 1
ATOM 2341 N N . GLN A 1 301 ? -19.573 4.666 15.106 1.00 97.25 301 GLN A N 1
ATOM 2342 C CA . GLN A 1 301 ? -19.449 5.776 14.156 1.00 97.25 301 GLN A CA 1
ATOM 2343 C C . GLN A 1 301 ? -17.988 6.184 13.940 1.00 97.25 301 GLN A C 1
ATOM 2345 O O . GLN A 1 301 ? -17.574 6.402 12.802 1.00 97.25 301 GLN A O 1
ATOM 2350 N N . TYR A 1 302 ? -17.192 6.236 15.008 1.00 97.81 302 TYR A N 1
ATOM 2351 C CA . TYR A 1 302 ? -15.770 6.557 14.928 1.00 97.81 302 TYR A CA 1
ATOM 2352 C C . TYR A 1 302 ? -14.987 5.506 14.130 1.00 97.81 302 TYR A C 1
ATOM 2354 O O . TYR A 1 302 ? -14.233 5.849 13.216 1.00 97.81 302 TYR A O 1
ATOM 2362 N N . VAL A 1 303 ? -15.221 4.218 14.408 1.00 98.00 303 VAL A N 1
ATOM 2363 C CA . VAL A 1 303 ? -14.621 3.115 13.641 1.00 98.00 303 VAL A CA 1
ATOM 2364 C C . VAL A 1 303 ? -15.049 3.159 12.175 1.00 98.00 303 VAL A C 1
ATOM 2366 O O . VAL A 1 303 ? -14.199 3.035 11.291 1.00 98.00 303 VAL A O 1
ATOM 2369 N N . ALA A 1 304 ? -16.333 3.402 11.901 1.00 97.12 304 ALA A N 1
ATOM 2370 C CA . ALA A 1 304 ? -16.843 3.531 10.540 1.00 97.12 304 ALA A CA 1
ATOM 2371 C C . ALA A 1 304 ? -16.193 4.701 9.785 1.00 97.12 304 ALA A C 1
ATOM 2373 O O . ALA A 1 304 ? -15.820 4.535 8.626 1.00 97.12 304 ALA A O 1
ATOM 2374 N N . ALA A 1 305 ? -15.986 5.852 10.433 1.00 97.31 305 ALA A N 1
ATOM 2375 C CA . ALA A 1 305 ? -15.338 7.008 9.816 1.00 97.31 305 ALA A CA 1
ATOM 2376 C C . ALA A 1 305 ? -13.891 6.708 9.393 1.00 97.31 305 ALA A C 1
ATOM 2378 O O . ALA A 1 305 ? -13.490 7.044 8.278 1.00 97.31 305 ALA A O 1
ATOM 2379 N N . VAL A 1 306 ? -13.117 6.027 10.247 1.00 97.88 306 VAL A N 1
ATOM 2380 C CA . VAL A 1 306 ? -11.760 5.569 9.902 1.00 97.88 306 VAL A CA 1
ATOM 2381 C C . VAL A 1 306 ? -11.809 4.547 8.765 1.00 97.88 306 VAL A C 1
ATOM 2383 O O . VAL A 1 306 ? -11.059 4.662 7.797 1.00 97.88 306 VAL A O 1
ATOM 2386 N N . HIS A 1 307 ? -12.696 3.556 8.854 1.00 97.81 307 HIS A N 1
ATOM 2387 C CA . HIS A 1 307 ? -12.818 2.502 7.849 1.00 97.81 307 HIS A CA 1
ATOM 2388 C C . HIS A 1 307 ? -13.280 3.015 6.484 1.00 97.81 307 HIS A C 1
ATOM 2390 O O . HIS A 1 307 ? -12.807 2.500 5.473 1.00 97.81 307 HIS A O 1
ATOM 2396 N N . GLU A 1 308 ? -14.121 4.048 6.425 1.00 95.94 308 GLU A N 1
ATOM 2397 C CA . GLU A 1 308 ? -14.506 4.670 5.158 1.00 95.94 308 GLU A CA 1
ATOM 2398 C C . GLU A 1 308 ? -13.272 5.222 4.439 1.00 95.94 308 GLU A C 1
ATOM 2400 O O . GLU A 1 308 ? -13.069 4.912 3.265 1.00 95.94 308 GLU A O 1
ATOM 2405 N N . GLN A 1 309 ? -12.389 5.935 5.153 1.00 95.62 309 GLN A N 1
ATOM 2406 C CA . GLN A 1 309 ? -11.142 6.445 4.569 1.00 95.62 309 GLN A CA 1
ATOM 2407 C C . GLN A 1 309 ? -10.242 5.314 4.060 1.00 95.62 309 GLN A C 1
ATOM 2409 O O . GLN A 1 309 ? -9.733 5.386 2.944 1.00 95.62 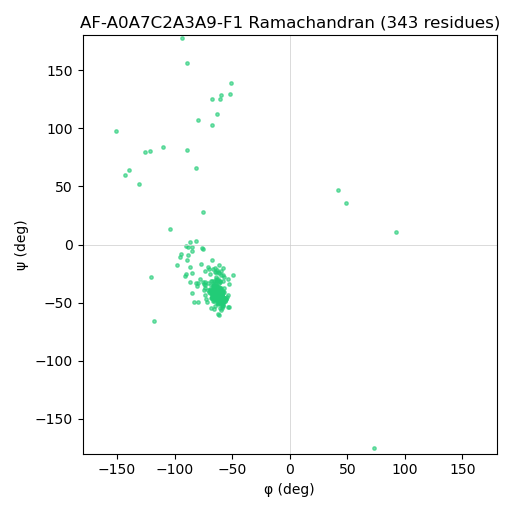309 GLN A O 1
ATOM 2414 N N . LEU A 1 310 ? -10.091 4.235 4.834 1.00 94.62 310 LEU A N 1
ATOM 2415 C CA . LEU A 1 310 ? -9.296 3.073 4.418 1.00 94.62 310 LEU A CA 1
ATOM 2416 C C . LEU A 1 310 ? -9.906 2.357 3.198 1.00 94.62 310 LEU A C 1
ATOM 2418 O O . LEU A 1 310 ? -9.184 1.927 2.299 1.00 94.62 310 LEU A O 1
ATOM 2422 N N . SER A 1 311 ? -11.235 2.273 3.124 1.00 92.19 311 SER A N 1
ATOM 2423 C CA . SER A 1 311 ? -11.943 1.647 2.001 1.00 92.19 311 SER A CA 1
ATOM 2424 C C . SER A 1 311 ? -11.870 2.470 0.709 1.00 92.19 311 SER A C 1
ATOM 2426 O O . SER A 1 311 ? -11.860 1.904 -0.386 1.00 92.19 311 SER A O 1
ATOM 2428 N N . LEU A 1 312 ? -11.838 3.805 0.812 1.00 91.12 312 LEU A N 1
ATOM 2429 C CA . LEU A 1 312 ? -11.704 4.706 -0.333 1.00 91.12 312 LEU A CA 1
ATOM 2430 C C . LEU A 1 312 ? -10.353 4.508 -1.020 1.00 91.12 312 LEU A C 1
ATOM 2432 O O . LEU A 1 312 ? -10.314 4.352 -2.239 1.00 91.12 312 LEU A O 1
ATOM 2436 N N . GLU A 1 313 ? -9.275 4.422 -0.240 1.00 89.06 313 GLU A N 1
ATOM 2437 C CA . GLU A 1 313 ? -7.941 4.087 -0.752 1.00 89.06 313 GLU A CA 1
ATOM 2438 C C . GLU A 1 313 ? -7.940 2.738 -1.465 1.00 89.06 313 GLU A C 1
ATOM 2440 O O . GLU A 1 313 ? -7.433 2.602 -2.579 1.00 89.06 313 GLU A O 1
ATOM 2445 N N . HIS A 1 314 ? -8.584 1.742 -0.856 1.00 86.00 314 HIS A N 1
ATOM 2446 C CA . HIS A 1 314 ? -8.649 0.413 -1.434 1.00 86.00 314 HIS A CA 1
ATOM 2447 C C . HIS A 1 314 ? -9.383 0.385 -2.789 1.00 86.00 314 HIS A C 1
ATOM 2449 O O . HIS A 1 314 ? -8.891 -0.213 -3.748 1.00 86.00 314 HIS A O 1
ATOM 2455 N N . ARG A 1 315 ? -10.526 1.077 -2.903 1.00 86.50 315 ARG A N 1
ATOM 2456 C CA . ARG A 1 315 ? -11.270 1.208 -4.170 1.00 86.50 315 ARG A CA 1
ATOM 2457 C C . ARG A 1 315 ? -10.434 1.878 -5.259 1.00 86.50 315 ARG A C 1
ATOM 2459 O O . ARG A 1 315 ? -10.481 1.448 -6.409 1.00 86.50 315 ARG A O 1
ATOM 2466 N N . GLN A 1 316 ? -9.647 2.891 -4.900 1.00 83.62 316 GLN A N 1
ATOM 2467 C CA . GLN A 1 316 ? -8.766 3.567 -5.852 1.00 83.62 316 GLN A CA 1
ATOM 2468 C C . GLN A 1 316 ? -7.645 2.650 -6.362 1.00 83.62 316 GLN A C 1
ATOM 2470 O O . GLN A 1 316 ? -7.363 2.658 -7.560 1.00 83.62 316 GLN A O 1
ATOM 2475 N N . TRP A 1 317 ? -7.055 1.809 -5.503 1.00 80.31 317 TRP A N 1
ATOM 2476 C CA . TRP A 1 317 ? -6.068 0.810 -5.942 1.00 80.31 317 TRP A CA 1
ATOM 2477 C C . TRP A 1 317 ? -6.635 -0.156 -6.982 1.00 80.31 317 TRP A C 1
ATOM 2479 O O . TRP A 1 317 ? -5.959 -0.477 -7.960 1.00 80.31 317 TRP A O 1
ATOM 2489 N N . LEU A 1 318 ? -7.884 -0.595 -6.803 1.00 80.94 318 LEU A N 1
ATOM 2490 C CA . LEU A 1 318 ? -8.538 -1.476 -7.769 1.00 80.94 318 LEU A CA 1
ATOM 2491 C C . LEU A 1 318 ? -8.729 -0.781 -9.124 1.00 80.94 318 LEU A C 1
ATOM 2493 O O . LEU A 1 318 ? -8.399 -1.378 -10.142 1.00 80.94 318 LEU A O 1
ATOM 2497 N N . SER A 1 319 ? -9.148 0.490 -9.153 1.00 81.81 319 SER A N 1
ATOM 2498 C CA . SER A 1 319 ? -9.233 1.241 -10.420 1.00 81.81 319 SER A CA 1
ATOM 2499 C C . SER A 1 319 ? -7.870 1.464 -11.091 1.00 81.81 319 SER A C 1
ATOM 2501 O O . SER A 1 319 ? -7.748 1.349 -12.304 1.00 81.81 319 SER A O 1
ATOM 2503 N N . GLU A 1 320 ? -6.810 1.715 -10.318 1.00 78.25 320 GLU A N 1
ATOM 2504 C CA . GLU A 1 320 ? -5.450 1.926 -10.852 1.00 78.25 320 GLU A CA 1
ATOM 2505 C C . GLU A 1 320 ? -4.831 0.644 -11.426 1.00 78.25 320 GLU A C 1
ATOM 2507 O O . GLU A 1 320 ? -3.915 0.687 -12.249 1.00 78.25 320 GLU A O 1
ATOM 2512 N N . THR A 1 321 ? -5.345 -0.516 -11.017 1.00 76.88 321 THR A N 1
ATOM 2513 C CA . THR A 1 321 ? -4.916 -1.812 -11.546 1.00 76.88 321 THR A CA 1
ATOM 2514 C C . THR A 1 321 ? -5.198 -1.920 -13.044 1.00 76.88 321 THR A C 1
ATOM 2516 O O . THR A 1 321 ? -4.372 -2.459 -13.783 1.00 76.88 321 THR A O 1
ATOM 2519 N N . GLU A 1 322 ? -6.324 -1.365 -13.498 1.00 77.75 322 GLU A N 1
ATOM 2520 C CA . GLU A 1 322 ? -6.708 -1.342 -14.911 1.00 77.75 322 GLU A CA 1
ATOM 2521 C C . GLU A 1 322 ? -5.724 -0.491 -15.732 1.00 77.75 322 GLU A C 1
ATOM 2523 O O . GLU A 1 322 ? -5.184 -0.971 -16.731 1.00 77.75 322 GLU A O 1
ATOM 2528 N N . GLU A 1 323 ? -5.384 0.712 -15.253 1.00 79.62 323 GLU A N 1
ATOM 2529 C CA . GLU A 1 323 ? -4.398 1.607 -15.890 1.00 79.62 323 GLU A CA 1
ATOM 2530 C C . GLU A 1 323 ? -3.008 0.943 -16.018 1.00 79.62 323 GLU A C 1
ATOM 2532 O O . GLU A 1 323 ? -2.310 1.059 -17.036 1.00 79.62 323 GLU A O 1
ATOM 2537 N N . MET A 1 324 ? -2.580 0.209 -14.985 1.00 77.62 324 MET A N 1
ATOM 2538 C CA . MET A 1 324 ? -1.278 -0.456 -14.998 1.00 77.62 324 MET A CA 1
ATOM 2539 C C . MET A 1 324 ? -1.256 -1.686 -15.918 1.00 77.62 324 MET A C 1
ATOM 2541 O O . MET A 1 324 ? -0.244 -1.939 -16.583 1.00 77.62 324 MET A O 1
ATOM 2545 N N . ASP A 1 325 ? -2.360 -2.427 -16.021 1.00 79.44 325 ASP A N 1
ATOM 2546 C CA . ASP A 1 325 ? -2.486 -3.528 -16.981 1.00 79.44 325 ASP A CA 1
ATOM 2547 C C . ASP A 1 325 ? -2.448 -3.020 -18.435 1.00 79.44 325 ASP A C 1
ATOM 2549 O O . ASP A 1 325 ? -1.751 -3.586 -19.286 1.00 79.44 325 ASP A O 1
ATOM 2553 N N . GLU A 1 326 ? -3.098 -1.888 -18.723 1.00 83.75 326 GLU A N 1
ATOM 2554 C CA . GLU A 1 326 ? -3.000 -1.211 -20.024 1.00 83.75 326 GLU A CA 1
ATOM 2555 C C . GLU A 1 326 ? -1.559 -0.811 -20.366 1.00 83.75 326 GLU A C 1
ATOM 2557 O O . GLU A 1 326 ? -1.084 -1.040 -21.488 1.00 83.75 326 GLU A O 1
ATOM 2562 N N . THR A 1 327 ? -0.818 -0.296 -19.385 1.00 79.12 327 THR A N 1
ATOM 2563 C CA . THR A 1 327 ? 0.599 0.060 -19.540 1.00 79.12 327 THR A CA 1
ATOM 2564 C C . THR A 1 327 ? 1.450 -1.166 -19.907 1.00 79.12 327 THR A C 1
ATOM 2566 O O . THR A 1 327 ? 2.251 -1.120 -20.851 1.00 79.12 327 THR A O 1
ATOM 2569 N N . ILE A 1 328 ? 1.243 -2.304 -19.231 1.00 79.44 328 ILE A N 1
ATOM 2570 C CA . ILE A 1 328 ? 1.944 -3.570 -19.516 1.00 79.44 328 ILE A CA 1
ATOM 2571 C C . ILE A 1 328 ? 1.592 -4.099 -20.917 1.00 79.44 328 ILE A C 1
ATOM 2573 O O . ILE A 1 328 ? 2.472 -4.564 -21.661 1.00 79.44 328 ILE A O 1
ATOM 2577 N N . LYS A 1 329 ? 0.318 -4.008 -21.316 1.00 83.69 329 LYS A N 1
ATOM 2578 C CA . LYS A 1 329 ? -0.152 -4.392 -22.657 1.00 83.69 329 LYS A CA 1
ATOM 2579 C C . LYS A 1 329 ? 0.496 -3.535 -23.747 1.00 83.69 329 LYS A C 1
ATOM 2581 O O . LYS A 1 329 ? 1.012 -4.081 -24.729 1.00 83.69 329 LYS A O 1
ATOM 2586 N N . SER A 1 330 ? 0.546 -2.217 -23.557 1.00 80.75 330 SER A N 1
ATOM 2587 C CA . SER A 1 330 ? 1.191 -1.267 -24.476 1.00 80.75 330 SER A CA 1
ATOM 2588 C C . SER A 1 330 ? 2.688 -1.559 -24.662 1.00 80.75 330 SER A C 1
ATOM 2590 O O . SER A 1 330 ? 3.209 -1.572 -25.787 1.00 80.75 330 SER A O 1
ATOM 2592 N N . LEU A 1 331 ? 3.387 -1.896 -23.575 1.00 75.62 331 LEU A N 1
ATOM 2593 C CA . LEU A 1 331 ? 4.798 -2.281 -23.624 1.00 75.62 331 LEU A CA 1
ATOM 2594 C C . LEU A 1 331 ? 5.012 -3.578 -24.420 1.00 75.62 331 LEU A C 1
ATOM 2596 O O . LEU A 1 331 ? 5.885 -3.652 -25.291 1.00 75.62 331 LEU A O 1
ATOM 2600 N N . SER A 1 332 ? 4.167 -4.579 -24.180 1.00 78.12 332 SER A N 1
ATOM 2601 C CA . SER A 1 332 ? 4.202 -5.851 -24.907 1.00 78.12 332 SER A CA 1
ATOM 2602 C C . SER A 1 332 ? 3.966 -5.656 -26.411 1.00 78.12 332 SER A C 1
ATOM 2604 O O . SER A 1 332 ? 4.627 -6.291 -27.238 1.00 78.12 332 SER A O 1
ATOM 2606 N N . ALA A 1 333 ? 3.067 -4.742 -26.789 1.00 81.19 333 ALA A N 1
ATOM 2607 C CA . ALA A 1 333 ? 2.833 -4.373 -28.184 1.00 81.19 333 ALA A CA 1
ATOM 2608 C C . ALA A 1 333 ? 4.046 -3.667 -28.817 1.00 81.19 333 ALA A C 1
ATOM 2610 O O . ALA A 1 333 ? 4.404 -3.959 -29.961 1.00 81.19 333 ALA A O 1
ATOM 2611 N N . SER A 1 334 ? 4.716 -2.784 -28.073 1.00 74.56 334 SER A N 1
ATOM 2612 C CA . SER A 1 334 ? 5.897 -2.054 -28.552 1.00 74.56 334 SER A CA 1
ATOM 2613 C C . SER A 1 334 ? 7.066 -2.995 -28.870 1.00 74.56 334 SER A C 1
ATOM 2615 O O . SER A 1 334 ? 7.667 -2.893 -29.940 1.00 74.56 334 SER A O 1
ATOM 2617 N N . LEU A 1 335 ? 7.327 -3.993 -28.018 1.00 69.00 335 LEU A N 1
ATOM 2618 C CA . LEU A 1 335 ? 8.350 -5.013 -28.289 1.00 69.00 335 LEU A CA 1
ATOM 2619 C C . LEU A 1 335 ? 8.028 -5.872 -29.519 1.00 69.00 335 LEU A C 1
ATOM 2621 O O . LEU A 1 335 ? 8.926 -6.215 -30.290 1.00 69.00 335 LEU A O 1
ATOM 2625 N N . LYS A 1 336 ? 6.747 -6.197 -29.744 1.00 74.88 336 LYS A N 1
ATOM 2626 C CA . LYS A 1 336 ? 6.326 -6.918 -30.956 1.00 74.88 336 LYS A CA 1
ATOM 2627 C C . LYS A 1 336 ? 6.621 -6.110 -32.223 1.00 74.88 336 LYS A C 1
ATOM 2629 O O . LYS A 1 336 ? 7.115 -6.690 -33.187 1.00 74.88 336 LYS A O 1
ATOM 2634 N N . LYS A 1 337 ? 6.377 -4.794 -32.212 1.00 73.19 337 LYS A N 1
ATOM 2635 C CA . LYS A 1 337 ? 6.683 -3.905 -33.349 1.00 73.19 337 LYS A CA 1
ATOM 2636 C C . LYS A 1 337 ? 8.181 -3.861 -33.655 1.00 73.19 337 LYS A C 1
ATOM 2638 O O . LYS A 1 337 ? 8.557 -4.025 -34.812 1.00 73.19 337 LYS A O 1
ATOM 2643 N N . ILE A 1 338 ? 9.026 -3.739 -32.627 1.00 64.44 338 ILE A N 1
ATOM 2644 C CA . ILE A 1 338 ? 10.493 -3.762 -32.784 1.00 64.44 338 ILE A CA 1
ATOM 2645 C C . ILE A 1 338 ? 10.948 -5.074 -33.441 1.00 64.44 338 ILE A C 1
ATOM 2647 O O . ILE A 1 338 ? 11.763 -5.061 -34.358 1.00 64.44 338 ILE A O 1
ATOM 2651 N N . LYS A 1 339 ? 10.368 -6.215 -33.045 1.00 63.22 339 LYS A N 1
ATOM 2652 C CA . LYS A 1 339 ? 10.673 -7.519 -33.658 1.00 63.22 339 LYS A CA 1
ATOM 2653 C C . LYS A 1 339 ? 10.262 -7.606 -35.138 1.00 63.22 339 LYS A C 1
ATOM 2655 O O . LYS A 1 339 ? 10.890 -8.341 -35.897 1.00 63.22 339 LYS A O 1
ATOM 2660 N N . GLN A 1 340 ? 9.201 -6.903 -35.541 1.00 66.19 340 GLN A N 1
ATOM 2661 C CA . GLN A 1 340 ? 8.655 -6.932 -36.904 1.00 66.19 340 GLN A CA 1
ATOM 2662 C C . GLN A 1 340 ? 9.358 -5.966 -37.870 1.00 66.19 340 GLN A C 1
ATOM 2664 O O . GLN A 1 340 ? 9.374 -6.236 -39.067 1.00 66.19 340 GLN A O 1
ATOM 2669 N N . GLN A 1 341 ? 9.992 -4.896 -37.380 1.00 54.47 341 GLN A N 1
ATOM 2670 C CA . GLN A 1 341 ? 10.773 -3.940 -38.186 1.00 54.47 341 GLN A CA 1
ATOM 2671 C C . GLN A 1 341 ? 12.153 -4.471 -38.632 1.00 54.47 341 GLN A C 1
ATOM 2673 O O . GLN A 1 341 ? 13.084 -3.701 -38.857 1.00 54.47 341 GLN A O 1
ATOM 2678 N N . LYS A 1 342 ? 12.307 -5.790 -38.794 1.00 44.47 342 LYS A N 1
ATOM 2679 C CA . LYS A 1 342 ? 13.530 -6.378 -39.352 1.00 44.47 342 LYS A CA 1
ATOM 2680 C C . LYS A 1 342 ? 13.721 -5.835 -40.785 1.00 44.47 342 LYS A C 1
ATOM 2682 O O . LYS A 1 342 ? 12.779 -5.952 -41.573 1.00 44.47 342 LYS A O 1
ATOM 2687 N N . PRO A 1 343 ? 14.874 -5.236 -41.141 1.00 43.22 343 PRO A N 1
ATOM 2688 C CA . PRO A 1 343 ? 15.075 -4.697 -42.481 1.00 43.22 343 PRO A CA 1
ATOM 2689 C C . PRO A 1 343 ? 14.938 -5.823 -43.509 1.00 43.22 343 PRO A C 1
ATOM 2691 O O . PRO A 1 343 ? 15.543 -6.888 -43.363 1.00 43.22 343 PRO A O 1
ATOM 2694 N N . ARG A 1 344 ? 14.096 -5.604 -44.526 1.00 39.50 344 ARG A N 1
ATOM 2695 C CA . ARG A 1 344 ? 14.114 -6.414 -45.747 1.00 39.50 344 ARG A CA 1
ATOM 2696 C C . ARG A 1 344 ? 15.433 -6.083 -46.442 1.00 39.50 344 ARG A C 1
ATOM 2698 O O . ARG A 1 344 ? 15.566 -4.975 -46.954 1.00 39.50 344 ARG A O 1
ATOM 2705 N N . HIS A 1 345 ? 16.402 -6.987 -46.327 1.00 36.66 345 HIS A N 1
ATOM 2706 C CA . HIS A 1 345 ? 17.626 -6.954 -47.123 1.00 36.66 345 HIS A CA 1
ATOM 2707 C C . HIS A 1 345 ? 17.316 -7.263 -48.582 1.00 36.66 345 HIS A C 1
ATOM 2709 O O . HIS A 1 345 ? 16.445 -8.137 -48.811 1.00 36.66 345 HIS A O 1
#

Radius of gyration: 28.65 Å; Cα contacts (8 Å, |Δi|>4): 371; chains: 1; bounding box: 64×40×89 Å

Solvent-accessible surface area (backbone atoms only — not comparable to full-atom values): 17439 Å² total; per-residue (Å²): 117,73,65,65,59,49,39,54,48,50,52,52,52,23,45,65,41,60,47,78,78,59,91,69,58,78,66,76,55,63,71,48,47,27,68,74,26,46,83,59,34,45,70,58,16,57,58,49,63,36,66,72,48,40,54,30,25,51,50,18,53,54,26,40,51,50,17,52,55,33,44,53,52,39,55,52,45,53,52,51,26,54,54,21,45,45,50,12,50,52,24,46,52,51,31,56,45,60,64,70,71,52,90,78,69,58,82,82,58,60,58,54,47,49,53,28,47,49,46,15,52,53,22,43,53,49,19,52,54,42,48,48,47,46,62,75,58,41,36,63,57,53,19,53,52,25,41,48,51,14,52,51,28,51,53,47,34,54,54,50,50,51,47,50,45,48,72,79,39,58,89,37,36,61,62,50,42,37,52,51,39,43,43,43,38,74,44,52,49,42,48,30,51,47,25,45,53,49,10,51,52,23,43,55,49,33,56,52,37,49,54,44,31,54,51,12,52,52,36,22,47,52,10,56,52,44,36,59,60,36,49,74,77,39,67,85,51,50,66,54,41,54,42,21,51,50,9,52,48,39,33,49,52,25,52,51,50,40,67,73,61,37,19,60,64,49,16,54,47,26,43,51,52,22,52,53,49,47,60,56,53,71,45,44,66,60,50,51,52,42,26,49,75,54,40,53,68,54,56,54,51,54,54,48,56,54,48,49,57,56,49,52,55,52,55,49,53,59,59,50,48,55,58,47,50,50,52,54,50,53,51,56,51,51,55,52,50,63,68,66,67,61,78,88,125

pLDDT: mean 88.83, std 10.89, range [36.66, 98.69]